Protein AF-0000000079761377 (afdb_homodimer)

Secondary structure (DSSP, 8-state):
----PPPPPHHHHHHHHHTTTS-EEHHHHHHHHHHHTTTS----HHHHHHHHHHHHHHTSEEEE----SSS----EEEE-HHHHHHHHHHHHHHHHHHHHHHHHHH--/----PPPPPHHHHHHHHHTTTS-EEHHHHHHHHHHHTTTS----HHHHHHHHHHHHHHTSEEEE----SSS----EEEE-HHHHHHHHHHHHHHHHHHHHHHHHHH--

InterPro domains:
  IPR005149 Transcription regulator PadR, N-terminal [PF03551] (15-87)
  IPR036388 Winged helix-like DNA-binding domain superfamily [G3DSA:1.10.10.10] (9-107)
  IPR036390 Winged helix DNA-binding domain superfamily [SSF46785] (8-104)
  IPR052509 Metal-responsive DNA-binding regulator [PTHR33169] (13-105)

Sequence (216 aa):
MGKKVEPLTESYFYILLCLANGPNHGYGIMQRTKELSAGEVKIGSGTMYGATGNMTKKGWIVESKGSTEDSDRRRMYELTEEGREILDTEIRRLRRLLAGAEEVLEGKMGKKVEPLTESYFYILLCLANGPNHGYGIMQRTKELSAGEVKIGSGTMYGATGNMTKKGWIVESKGSTEDSDRRRMYELTEEGREILDTEIRRLRRLLAGAEEVLEGK

Organism: Clostridium scindens (strain ATCC 35704 / DSM 5676 / VPI 13733 / 19) (NCBI:txid411468)

Structure (mmCIF, N/CA/C/O backbone):
data_AF-0000000079761377-model_v1
#
loop_
_entity.id
_entity.type
_entity.pdbx_description
1 polymer 'Uncharacterized protein'
#
loop_
_atom_site.group_PDB
_atom_site.id
_atom_site.type_symbol
_atom_site.label_atom_id
_atom_site.label_alt_id
_atom_site.label_comp_id
_atom_site.label_asym_id
_atom_site.label_entity_id
_atom_site.label_seq_id
_atom_site.pdbx_PDB_ins_code
_atom_site.Cartn_x
_atom_site.Cartn_y
_atom_site.Cartn_z
_atom_site.occupancy
_atom_site.B_iso_or_equiv
_atom_site.auth_seq_id
_atom_site.auth_comp_id
_atom_site.auth_asym_id
_atom_site.auth_atom_id
_atom_site.pdbx_PDB_model_num
ATOM 1 N N . MET A 1 1 ? -21.516 3.533 -7.965 1 33.31 1 MET A N 1
ATOM 2 C CA . MET A 1 1 ? -20.281 2.744 -8.023 1 33.31 1 MET A CA 1
ATOM 3 C C . MET A 1 1 ? -19.141 3.48 -7.34 1 33.31 1 MET A C 1
ATOM 5 O O . MET A 1 1 ? -18.688 4.52 -7.824 1 33.31 1 MET A O 1
ATOM 9 N N . GLY A 1 2 ? -19.031 3.619 -6.059 1 44.41 2 GLY A N 1
ATOM 10 C CA . GLY A 1 2 ? -18.203 4.621 -5.395 1 44.41 2 GLY A CA 1
ATOM 11 C C . GLY A 1 2 ? -16.797 4.703 -5.945 1 44.41 2 GLY A C 1
ATOM 12 O O . GLY A 1 2 ? -16.266 3.715 -6.457 1 44.41 2 GLY A O 1
ATOM 13 N N . LYS A 1 3 ? -16.453 5.738 -6.465 1 51.94 3 LYS A N 1
ATOM 14 C CA . LYS A 1 3 ? -15.203 5.961 -7.188 1 51.94 3 LYS A CA 1
ATOM 15 C C . LYS A 1 3 ? -14.031 5.277 -6.488 1 51.94 3 LYS A C 1
ATOM 17 O O . LYS A 1 3 ? -13.844 5.445 -5.281 1 51.94 3 LYS A O 1
ATOM 22 N N . LYS A 1 4 ? -13.555 4.137 -7.121 1 65 4 LYS A N 1
ATOM 23 C CA . LYS A 1 4 ? -12.391 3.439 -6.574 1 65 4 LYS A CA 1
ATOM 24 C C . LYS A 1 4 ? -11.242 4.406 -6.32 1 65 4 LYS A C 1
ATOM 26 O O . LYS A 1 4 ? -10.859 5.172 -7.207 1 65 4 LYS A O 1
ATOM 31 N N . VAL A 1 5 ? -11 4.836 -5.09 1 74.12 5 VAL A N 1
ATOM 32 C CA . VAL A 1 5 ? -9.891 5.688 -4.695 1 74.12 5 VAL A CA 1
ATOM 33 C C . VAL A 1 5 ? -8.57 4.938 -4.887 1 74.12 5 VAL A C 1
ATOM 35 O O . VAL A 1 5 ? -8.406 3.824 -4.387 1 74.12 5 VAL A O 1
ATOM 38 N N . GLU A 1 6 ? -7.797 5.547 -5.785 1 90.88 6 GLU A N 1
ATOM 39 C CA . GLU A 1 6 ? -6.484 4.965 -6.035 1 90.88 6 GLU A CA 1
ATOM 40 C C . GLU A 1 6 ? -5.641 4.934 -4.762 1 90.88 6 GLU A C 1
ATOM 42 O O . GLU A 1 6 ? -5.754 5.824 -3.916 1 90.88 6 GLU A O 1
ATOM 47 N N . PRO A 1 7 ? -4.805 3.92 -4.668 1 96.5 7 PRO A N 1
ATOM 48 C CA . PRO A 1 7 ? -3.938 3.861 -3.486 1 96.5 7 PRO A CA 1
ATOM 49 C C . PRO A 1 7 ? -3.08 5.113 -3.32 1 96.5 7 PRO A C 1
ATOM 51 O O . PRO A 1 7 ? -2.605 5.68 -4.312 1 96.5 7 PRO A O 1
ATOM 54 N N . LEU A 1 8 ? -2.812 5.539 -2.135 1 98.12 8 LEU A N 1
ATOM 55 C CA . LEU A 1 8 ? -2 6.715 -1.845 1 98.12 8 LEU A CA 1
ATOM 56 C C . LEU A 1 8 ? -0.514 6.383 -1.929 1 98.12 8 LEU A C 1
ATOM 58 O O . LEU A 1 8 ? -0.093 5.293 -1.537 1 98.12 8 LEU A O 1
ATOM 62 N N . THR A 1 9 ? 0.261 7.414 -2.434 1 97.19 9 THR A N 1
ATOM 63 C CA . THR A 1 9 ? 1.688 7.309 -2.152 1 97.19 9 THR A CA 1
ATOM 64 C C . THR A 1 9 ? 1.948 7.348 -0.648 1 97.19 9 THR A C 1
ATOM 66 O O . THR A 1 9 ? 1.094 7.785 0.123 1 97.19 9 THR A O 1
ATOM 69 N N . GLU A 1 10 ? 3.141 6.926 -0.289 1 97.88 10 GLU A N 1
ATOM 70 C CA . GLU A 1 10 ? 3.465 6.961 1.135 1 97.88 10 GLU A CA 1
ATOM 71 C C . GLU A 1 10 ? 3.49 8.391 1.659 1 97.88 10 GLU A C 1
ATOM 73 O O . GLU A 1 10 ? 3.045 8.656 2.777 1 97.88 10 GLU A O 1
ATOM 78 N N . SER A 1 11 ? 3.959 9.328 0.873 1 97.88 11 SER A N 1
ATOM 79 C CA . SER A 1 11 ? 4 10.727 1.295 1 97.88 11 SER A CA 1
ATOM 80 C C . SER A 1 11 ? 2.602 11.266 1.57 1 97.88 11 SER A C 1
ATOM 82 O O . SER A 1 11 ? 2.363 11.891 2.604 1 97.88 11 SER A O 1
ATOM 84 N N . TYR A 1 12 ? 1.703 10.992 0.667 1 98.38 12 TYR A N 1
ATOM 85 C CA . TYR A 1 12 ? 0.33 11.453 0.84 1 98.38 12 TYR A CA 1
ATOM 86 C C . TYR A 1 12 ? -0.303 10.828 2.078 1 98.38 12 TYR A C 1
ATOM 88 O O . TYR A 1 12 ? -0.982 11.508 2.848 1 98.38 12 TYR A O 1
ATOM 96 N N . PHE A 1 13 ? -0.07 9.57 2.236 1 98.88 13 PHE A N 1
ATOM 97 C CA . PHE A 1 13 ? -0.612 8.844 3.377 1 98.88 13 PHE A CA 1
ATOM 98 C C . PHE A 1 13 ? -0.164 9.477 4.688 1 98.88 13 PHE A C 1
ATOM 100 O O . PHE A 1 13 ? -0.991 9.797 5.543 1 98.88 13 PHE A O 1
ATOM 107 N N . TYR A 1 14 ? 1.118 9.75 4.785 1 98.75 14 TYR A N 1
ATOM 108 C CA . TYR A 1 14 ? 1.646 10.25 6.051 1 98.75 14 TYR A CA 1
ATOM 109 C C . TYR A 1 14 ? 1.229 11.703 6.273 1 98.75 14 TYR A C 1
ATOM 111 O O . TYR A 1 14 ? 1.009 12.117 7.414 1 98.75 14 TYR A O 1
ATOM 119 N N . ILE A 1 15 ? 1.157 12.477 5.211 1 98.69 15 ILE A N 1
ATOM 120 C CA . ILE A 1 15 ? 0.705 13.852 5.363 1 98.69 15 ILE A CA 1
ATOM 121 C C . ILE A 1 15 ? -0.711 13.875 5.934 1 98.69 15 ILE A C 1
ATOM 123 O O . ILE A 1 15 ? -0.983 14.57 6.91 1 98.69 15 ILE A O 1
ATOM 127 N N . LEU A 1 16 ? -1.578 13.078 5.355 1 98.81 16 LEU A N 1
ATOM 128 C CA . LEU A 1 16 ? -2.943 13.016 5.863 1 98.81 16 LEU A CA 1
ATOM 129 C C . LEU A 1 16 ? -2.969 12.484 7.293 1 98.81 16 LEU A C 1
ATOM 131 O O . LEU A 1 16 ? -3.723 12.984 8.133 1 98.81 16 LEU A O 1
ATOM 135 N N . LEU A 1 17 ? -2.186 11.492 7.504 1 98.81 17 LEU A N 1
ATOM 136 C CA . LEU A 1 17 ? -2.135 10.883 8.828 1 98.81 17 LEU A CA 1
ATOM 137 C C . LEU A 1 17 ? -1.695 11.898 9.875 1 98.81 17 LEU A C 1
ATOM 139 O O . LEU A 1 17 ? -2.256 11.945 10.977 1 98.81 17 LEU A O 1
ATOM 143 N N . CYS A 1 18 ? -0.733 12.75 9.555 1 98.5 18 CYS A N 1
ATOM 144 C CA . CYS A 1 18 ? -0.196 13.75 10.469 1 98.5 18 CYS A CA 1
ATOM 145 C C . CYS A 1 18 ? -1.247 14.805 10.805 1 98.5 18 CYS A C 1
ATOM 147 O O . CYS A 1 18 ? -1.116 15.523 11.797 1 98.5 18 CYS A O 1
ATOM 149 N N . LEU A 1 19 ? -2.273 14.852 10 1 98.19 19 LEU A N 1
ATOM 150 C CA . LEU A 1 19 ? -3.305 15.867 10.195 1 98.19 19 LEU A CA 1
ATOM 151 C C . LEU A 1 19 ? -4.551 15.258 10.836 1 98.19 19 LEU A C 1
ATOM 153 O O . LEU A 1 19 ? -5.523 15.969 11.102 1 98.19 19 LEU A O 1
ATOM 157 N N . ALA A 1 20 ? -4.562 13.977 11.109 1 98.25 20 ALA A N 1
ATOM 158 C CA . ALA A 1 20 ? -5.746 13.234 11.539 1 98.25 20 ALA A CA 1
ATOM 159 C C . ALA A 1 20 ? -6.215 13.695 12.914 1 98.25 20 ALA A C 1
ATOM 161 O O . ALA A 1 20 ? -7.406 13.633 13.219 1 98.25 20 ALA A O 1
ATOM 162 N N . ASN A 1 21 ? -5.273 14.156 13.727 1 96.88 21 ASN A N 1
ATOM 163 C CA . ASN A 1 21 ? -5.648 14.531 15.086 1 96.88 21 ASN A CA 1
ATOM 164 C C . ASN A 1 21 ? -5.656 16.047 15.266 1 96.88 21 ASN A C 1
ATOM 166 O O . ASN A 1 21 ? -5.695 16.547 16.391 1 96.88 21 ASN A O 1
ATOM 170 N N . GLY A 1 22 ? -5.484 16.797 14.172 1 95.94 22 GLY A N 1
ATOM 171 C CA . GLY A 1 22 ? -5.555 18.234 14.234 1 95.94 22 GLY A CA 1
ATOM 172 C C . GLY A 1 22 ? -4.605 18.922 13.273 1 95.94 22 GLY A C 1
ATOM 173 O O . GLY A 1 22 ? -3.836 18.266 12.57 1 95.94 22 GLY A O 1
ATOM 174 N N . PRO A 1 23 ? -4.656 20.25 13.242 1 96.88 23 PRO A N 1
ATOM 175 C CA . PRO A 1 23 ? -3.844 21.016 12.305 1 96.88 23 PRO A CA 1
ATOM 176 C C . PRO A 1 23 ? -2.346 20.906 12.578 1 96.88 23 PRO A C 1
ATOM 178 O O . PRO A 1 23 ? -1.942 20.672 13.719 1 96.88 23 PRO A O 1
ATOM 181 N N . ASN A 1 24 ? -1.574 20.984 11.602 1 96.56 24 ASN A N 1
ATOM 182 C CA . ASN A 1 24 ? -0.117 20.984 11.672 1 96.56 24 ASN A CA 1
ATOM 183 C C . ASN A 1 24 ? 0.496 21.828 10.555 1 96.56 24 ASN A C 1
ATOM 185 O O . ASN A 1 24 ? -0.18 22.172 9.578 1 96.56 24 ASN A O 1
ATOM 189 N N . HIS A 1 25 ? 1.765 22.25 10.711 1 96 25 HIS A N 1
ATOM 190 C CA . HIS A 1 25 ? 2.473 23 9.672 1 96 25 HIS A CA 1
ATOM 191 C C . HIS A 1 25 ? 3.463 22.094 8.93 1 96 25 HIS A C 1
ATOM 193 O O . HIS A 1 25 ? 3.723 20.969 9.359 1 96 25 HIS A O 1
ATOM 199 N N . GLY A 1 26 ? 3.947 22.625 7.801 1 95.06 26 GLY A N 1
ATOM 200 C CA . GLY A 1 26 ? 4.77 21.828 6.906 1 95.06 26 GL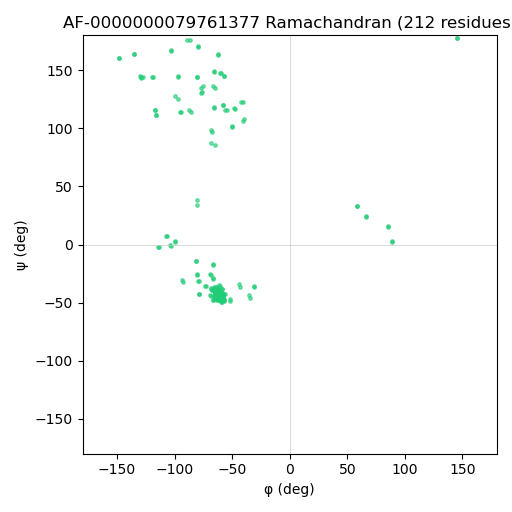Y A CA 1
ATOM 201 C C . GLY A 1 26 ? 5.934 21.156 7.609 1 95.06 26 GLY A C 1
ATOM 202 O O . GLY A 1 26 ? 6.152 19.953 7.445 1 95.06 26 GLY A O 1
ATOM 203 N N . TYR A 1 27 ? 6.633 21.906 8.375 1 96.12 27 TYR A N 1
ATOM 204 C CA . TYR A 1 27 ? 7.797 21.359 9.07 1 96.12 27 TYR A CA 1
ATOM 205 C C . TYR A 1 27 ? 7.387 20.266 10.055 1 96.12 27 TYR A C 1
ATOM 207 O O . TYR A 1 27 ? 8.047 19.234 10.156 1 96.12 27 TYR A O 1
ATOM 215 N N . GLY A 1 28 ? 6.355 20.438 10.781 1 96.88 28 GLY A N 1
ATOM 216 C CA . GLY A 1 28 ? 5.828 19.438 11.695 1 96.88 28 GLY A CA 1
ATOM 217 C C . GLY A 1 28 ? 5.43 18.141 11.008 1 96.88 28 GLY A C 1
ATOM 218 O O . GLY A 1 28 ? 5.715 17.062 11.508 1 96.88 28 GLY A O 1
ATOM 219 N N . ILE A 1 29 ? 4.824 18.297 9.883 1 97.81 29 ILE A N 1
ATOM 220 C CA . ILE A 1 29 ? 4.402 17.141 9.102 1 97.81 29 ILE A CA 1
ATOM 221 C C . ILE A 1 29 ? 5.629 16.359 8.633 1 97.81 29 ILE A C 1
ATOM 223 O O . ILE A 1 29 ? 5.672 15.125 8.734 1 97.81 29 ILE A O 1
ATOM 227 N N . MET A 1 30 ? 6.609 17.109 8.172 1 98.06 30 MET A N 1
ATOM 228 C CA . MET A 1 30 ? 7.832 16.469 7.688 1 98.06 30 MET A CA 1
ATOM 229 C C . MET A 1 30 ? 8.523 15.711 8.812 1 98.06 30 MET A C 1
ATOM 231 O O . MET A 1 30 ? 8.922 14.555 8.625 1 98.06 30 MET A O 1
ATOM 235 N N . GLN A 1 31 ? 8.602 16.281 10.016 1 98 31 GLN A N 1
ATOM 236 C CA . GLN A 1 31 ? 9.258 15.656 11.156 1 98 31 GLN A CA 1
ATOM 237 C C . GLN A 1 31 ? 8.461 14.453 11.648 1 98 31 GLN A C 1
ATOM 239 O O . GLN A 1 31 ? 9.039 13.391 11.914 1 98 31 GLN A O 1
ATOM 244 N N . ARG A 1 32 ? 7.195 14.617 11.727 1 97.88 32 ARG A N 1
ATOM 245 C CA . ARG A 1 32 ? 6.34 13.531 12.211 1 97.88 32 ARG A CA 1
ATOM 246 C C . ARG A 1 32 ? 6.352 12.352 11.242 1 97.88 32 ARG A C 1
ATOM 248 O O . ARG A 1 32 ? 6.332 11.195 11.672 1 97.88 32 ARG A O 1
ATOM 255 N N . THR A 1 33 ? 6.344 12.609 9.953 1 98.31 33 THR A N 1
ATOM 256 C CA . THR A 1 33 ? 6.438 11.562 8.945 1 98.31 33 THR A CA 1
ATOM 257 C C . THR A 1 33 ? 7.711 10.742 9.133 1 98.31 33 THR A C 1
ATOM 259 O O . THR A 1 33 ? 7.676 9.516 9.109 1 98.31 33 THR A O 1
ATOM 262 N N . LYS A 1 34 ? 8.789 11.469 9.328 1 98.19 34 LYS A N 1
ATOM 263 C CA . LYS A 1 34 ? 10.062 10.789 9.539 1 98.19 34 LYS A CA 1
ATOM 264 C C . LYS A 1 34 ? 10.008 9.883 10.766 1 98.19 34 LYS A C 1
ATOM 266 O O . LYS A 1 34 ? 10.484 8.75 10.727 1 98.19 34 LYS A O 1
ATOM 271 N N . GLU A 1 35 ? 9.383 10.367 11.828 1 97.62 35 GLU A N 1
ATOM 272 C CA . GLU A 1 35 ? 9.25 9.617 13.07 1 97.62 35 GLU A CA 1
ATOM 273 C C . GLU A 1 35 ? 8.359 8.391 12.875 1 97.62 35 GLU A C 1
ATOM 275 O O . GLU A 1 35 ? 8.75 7.27 13.219 1 97.62 35 GLU A O 1
ATOM 280 N N . LEU A 1 36 ? 7.188 8.578 12.227 1 97.31 36 LEU A N 1
ATOM 281 C CA . LEU A 1 36 ? 6.199 7.52 12.07 1 97.31 36 LEU A CA 1
ATOM 282 C C . LEU A 1 36 ? 6.711 6.438 11.125 1 97.31 36 LEU A C 1
ATOM 284 O O . LEU A 1 36 ? 6.312 5.273 11.234 1 97.31 36 LEU A O 1
ATOM 288 N N . SER A 1 37 ? 7.645 6.75 10.195 1 97.38 37 SER A N 1
ATOM 289 C CA . SER A 1 37 ? 8.133 5.812 9.188 1 97.38 37 SER A CA 1
ATOM 290 C C . SER A 1 37 ? 9.477 5.215 9.586 1 97.38 37 SER A C 1
ATOM 292 O O . SER A 1 37 ? 10.117 4.531 8.789 1 97.38 37 SER A O 1
ATOM 294 N N . ALA A 1 38 ? 9.961 5.621 10.828 1 95.31 38 ALA A N 1
ATOM 295 C CA . ALA A 1 38 ? 11.273 5.195 11.312 1 95.31 38 ALA A CA 1
ATOM 296 C C . ALA A 1 38 ? 12.383 5.621 10.352 1 95.31 38 ALA A C 1
ATOM 298 O O . ALA A 1 38 ? 13.312 4.859 10.094 1 95.31 38 ALA A O 1
ATOM 299 N N . GLY A 1 39 ? 12.141 6.754 9.75 1 96.5 39 GLY A N 1
ATOM 300 C CA . GLY A 1 39 ? 13.156 7.359 8.906 1 96.5 39 GLY A CA 1
ATOM 301 C C . GLY A 1 39 ? 13.094 6.887 7.465 1 96.5 39 GLY A C 1
ATOM 302 O O . GLY A 1 39 ? 13.875 7.336 6.625 1 96.5 39 GLY A O 1
ATOM 303 N N . GLU A 1 40 ? 12.141 6.039 7.051 1 95.62 40 GLU A N 1
ATOM 304 C CA . GLU A 1 40 ? 12.07 5.453 5.715 1 95.62 40 GLU A CA 1
ATOM 305 C C . GLU A 1 40 ? 11.469 6.434 4.715 1 95.62 40 GLU A C 1
ATOM 307 O O . GLU A 1 40 ? 11.695 6.316 3.508 1 95.62 40 GLU A O 1
ATOM 312 N N . VAL A 1 41 ? 10.641 7.367 5.215 1 97.12 41 VAL A N 1
ATOM 313 C CA . VAL A 1 41 ? 10 8.352 4.355 1 97.12 41 VAL A CA 1
ATOM 314 C C . VAL A 1 41 ? 10.469 9.758 4.73 1 97.12 41 VAL A C 1
ATOM 316 O O . VAL A 1 41 ? 10.234 10.219 5.848 1 97.12 41 VAL A O 1
ATOM 319 N N . LYS A 1 42 ? 11.141 10.383 3.797 1 97.12 42 LYS A N 1
ATOM 320 C CA . LYS A 1 42 ? 11.609 11.75 3.961 1 97.12 42 LYS A CA 1
ATOM 321 C C . LYS A 1 42 ? 10.945 12.68 2.951 1 97.12 42 LYS A C 1
ATOM 323 O O . LYS A 1 42 ? 11.188 12.578 1.747 1 97.12 42 LYS A O 1
ATOM 328 N N . ILE A 1 43 ? 10.164 13.492 3.434 1 97.38 43 ILE A N 1
ATOM 329 C CA . ILE A 1 43 ? 9.492 14.469 2.59 1 97.38 43 ILE A CA 1
ATOM 330 C C . ILE A 1 43 ? 10.273 15.781 2.59 1 97.38 43 ILE A C 1
ATOM 332 O O . ILE A 1 43 ? 10.438 16.422 3.635 1 97.38 43 ILE A O 1
ATOM 336 N N . GLY A 1 44 ? 10.797 16.125 1.519 1 96.12 44 GLY A N 1
ATOM 337 C CA . GLY A 1 44 ? 11.477 17.406 1.388 1 96.12 44 GLY A CA 1
ATOM 338 C C . GLY A 1 44 ? 10.523 18.562 1.181 1 96.12 44 GLY A C 1
ATOM 339 O O . GLY A 1 44 ? 9.336 18.359 0.922 1 96.12 44 GLY A O 1
ATOM 340 N N . SER A 1 45 ? 11.133 19.781 1.265 1 94.25 45 SER A N 1
ATOM 341 C CA . SER A 1 45 ? 10.336 21 1.161 1 94.25 45 SER A CA 1
ATOM 342 C C . SER A 1 45 ? 9.586 21.062 -0.169 1 94.25 45 SER A C 1
ATOM 344 O O . SER A 1 45 ? 8.406 21.391 -0.208 1 94.25 45 SER A O 1
ATOM 346 N N . GLY A 1 46 ? 10.258 20.719 -1.212 1 95 46 GLY A N 1
ATOM 347 C CA . GLY A 1 46 ? 9.609 20.719 -2.516 1 95 46 GLY A CA 1
ATOM 348 C C . GLY A 1 46 ? 8.453 19.75 -2.613 1 95 46 GLY A C 1
ATOM 349 O O . GLY A 1 46 ? 7.371 20.109 -3.086 1 95 46 GLY A O 1
ATOM 350 N N . THR A 1 47 ? 8.625 18.547 -2.146 1 96.31 47 THR A N 1
ATOM 351 C CA . THR A 1 47 ? 7.586 17.516 -2.148 1 96.31 47 THR A CA 1
ATOM 352 C C . THR A 1 47 ? 6.418 17.922 -1.251 1 96.31 47 THR A C 1
ATOM 354 O O . THR A 1 47 ? 5.254 17.734 -1.614 1 96.31 47 THR A O 1
ATOM 357 N N . MET A 1 48 ? 6.75 18.516 -0.139 1 96.44 48 MET A N 1
ATOM 358 C CA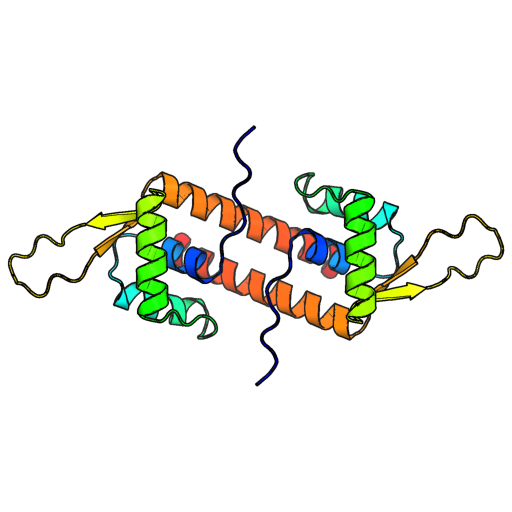 . MET A 1 48 ? 5.727 18.953 0.809 1 96.44 48 MET A CA 1
ATOM 359 C C . MET A 1 48 ? 4.82 20 0.184 1 96.44 48 MET A C 1
ATOM 361 O O . MET A 1 48 ? 3.594 19.891 0.246 1 96.44 48 MET A O 1
ATOM 365 N N . TYR A 1 49 ? 5.465 20.906 -0.402 1 94.62 49 TYR A N 1
ATOM 366 C CA . TYR A 1 49 ? 4.711 22 -1.012 1 94.62 49 TYR A CA 1
ATOM 367 C C . TYR A 1 49 ? 3.85 21.484 -2.16 1 94.62 49 TYR A C 1
ATOM 369 O O . TYR A 1 49 ? 2.674 21.844 -2.268 1 94.62 49 TYR A O 1
ATOM 377 N N . GLY A 1 50 ? 4.418 20.734 -2.965 1 97.25 50 GLY A N 1
ATOM 378 C CA . GLY A 1 50 ? 3.66 20.156 -4.062 1 97.25 50 GLY A CA 1
ATOM 379 C C . GLY A 1 50 ? 2.496 19.297 -3.596 1 97.25 50 GLY A C 1
ATOM 380 O O . GLY A 1 50 ? 1.385 19.422 -4.117 1 97.25 50 GLY A O 1
ATOM 381 N N . ALA A 1 51 ? 2.754 18.484 -2.678 1 98.06 51 ALA A N 1
ATOM 382 C CA . ALA A 1 51 ? 1.736 17.562 -2.17 1 98.06 51 ALA A CA 1
ATOM 383 C C . ALA A 1 51 ? 0.594 18.328 -1.506 1 98.06 51 ALA A C 1
ATOM 385 O O . ALA A 1 51 ? -0.58 18.047 -1.762 1 98.06 51 ALA A O 1
ATOM 386 N N . THR A 1 52 ? 0.932 19.312 -0.655 1 97.25 52 THR A N 1
ATOM 387 C CA . THR A 1 52 ? -0.117 20.047 0.037 1 97.25 52 THR A CA 1
ATOM 388 C C . THR A 1 52 ? -0.903 20.906 -0.942 1 97.25 52 THR A C 1
ATOM 390 O O . THR A 1 52 ? -2.115 21.078 -0.794 1 97.25 52 THR A O 1
ATOM 393 N N . GLY A 1 53 ? -0.2 21.469 -1.902 1 97 53 GLY A N 1
ATOM 394 C CA . GLY A 1 53 ? -0.905 22.188 -2.953 1 97 53 GLY A CA 1
ATOM 395 C C . GLY A 1 53 ? -1.91 21.328 -3.693 1 97 53 GLY A C 1
ATOM 396 O O . GLY A 1 53 ? -3.059 21.734 -3.887 1 97 53 GLY A O 1
ATOM 397 N N . ASN A 1 54 ? -1.518 20.156 -4.09 1 98.25 54 ASN A N 1
ATOM 398 C CA . ASN A 1 54 ? -2.385 19.219 -4.801 1 98.25 54 ASN A CA 1
ATOM 399 C C . ASN A 1 54 ? -3.551 18.766 -3.926 1 98.25 54 ASN A C 1
ATOM 401 O O . ASN A 1 54 ? -4.691 18.719 -4.383 1 98.25 54 ASN A O 1
ATOM 405 N N . MET A 1 55 ? -3.279 18.469 -2.707 1 98.44 55 MET A N 1
ATOM 406 C CA . MET A 1 55 ? -4.305 18 -1.782 1 98.44 55 MET A CA 1
ATOM 407 C C . MET A 1 55 ? -5.332 19.094 -1.507 1 98.44 55 MET A C 1
ATOM 409 O O . MET A 1 55 ? -6.516 18.812 -1.315 1 98.44 55 MET A O 1
ATOM 413 N N . THR A 1 56 ? -4.832 20.312 -1.437 1 98 56 THR A N 1
ATOM 414 C CA . THR A 1 56 ? -5.742 21.438 -1.268 1 98 56 THR A CA 1
ATOM 415 C C . THR A 1 56 ? -6.66 21.578 -2.479 1 98 56 THR A C 1
ATOM 417 O O . THR A 1 56 ? -7.871 21.75 -2.33 1 98 56 THR A O 1
ATOM 420 N N . LYS A 1 57 ? -6.078 21.438 -3.641 1 98.12 57 LYS A N 1
ATOM 421 C CA . LYS A 1 57 ? -6.859 21.516 -4.875 1 98.12 57 LYS A CA 1
ATOM 422 C C . LYS A 1 57 ? -7.914 20.406 -4.922 1 98.12 57 LYS A C 1
ATOM 424 O O . LYS A 1 57 ? -9.023 20.625 -5.41 1 98.12 57 LYS A O 1
ATOM 429 N N . LYS A 1 58 ? -7.586 19.25 -4.379 1 98.06 58 LYS A N 1
ATOM 430 C CA . LYS A 1 58 ? -8.484 18.109 -4.371 1 98.06 58 LYS A CA 1
ATOM 431 C C . LYS A 1 58 ? -9.508 18.219 -3.246 1 98.06 58 LYS A C 1
ATOM 433 O O . LYS A 1 58 ? -10.453 17.422 -3.174 1 98.06 58 LYS A O 1
ATOM 438 N N . GLY A 1 59 ? -9.273 19.109 -2.324 1 98.31 59 GLY A N 1
ATOM 439 C CA . GLY A 1 59 ? -10.188 19.328 -1.218 1 98.31 59 GLY A CA 1
ATOM 440 C C . GLY A 1 59 ? -9.953 18.375 -0.055 1 98.31 59 GLY A C 1
ATOM 441 O O . GLY A 1 59 ? -10.844 18.172 0.777 1 98.31 59 GLY A O 1
ATOM 442 N N . TRP A 1 60 ? -8.797 17.719 -0.042 1 98.69 60 TRP A N 1
ATOM 443 C CA . TRP A 1 60 ? -8.5 16.766 1.019 1 98.69 60 TRP A CA 1
ATOM 444 C C . TRP A 1 60 ? -8.047 17.484 2.289 1 98.69 60 TRP A C 1
ATOM 446 O O . TRP A 1 60 ? -8.266 16.984 3.396 1 98.69 60 TRP A O 1
ATOM 456 N N . ILE A 1 61 ? -7.363 18.688 2.135 1 98.69 61 ILE A N 1
ATOM 457 C CA . ILE A 1 61 ? -6.922 19.531 3.242 1 98.69 61 ILE A CA 1
ATOM 458 C C . ILE A 1 61 ? -7.242 20.984 2.938 1 98.69 61 ILE A C 1
ATOM 460 O O . ILE A 1 61 ? -7.539 21.344 1.793 1 98.69 61 ILE A O 1
ATOM 464 N N . VAL A 1 62 ? -7.219 21.812 3.932 1 98.12 62 VAL A N 1
ATOM 465 C CA . VAL A 1 62 ? -7.348 23.25 3.77 1 98.12 62 VAL A CA 1
ATOM 466 C C . VAL A 1 62 ? -6.219 23.969 4.52 1 98.12 62 VAL A C 1
ATOM 468 O O . VAL A 1 62 ? -5.703 23.438 5.508 1 98.12 62 VAL A O 1
ATOM 471 N N . GLU A 1 63 ? -5.816 25.016 3.891 1 93.75 63 GLU A N 1
ATOM 472 C CA . GLU A 1 63 ? -4.828 25.875 4.551 1 93.75 63 GLU A CA 1
ATOM 473 C C . GLU A 1 63 ? -5.496 26.891 5.473 1 93.75 63 GLU A C 1
ATOM 475 O O . GLU A 1 63 ? -6.469 27.531 5.086 1 93.75 63 GLU A O 1
ATOM 480 N N . SER A 1 64 ? -5.273 26.766 6.742 1 78.88 64 SER A N 1
ATOM 481 C CA . SER A 1 64 ? -5.781 27.812 7.633 1 78.88 64 SER A CA 1
ATOM 482 C C . SER A 1 64 ? -4.699 28.828 7.957 1 78.88 64 SER A C 1
ATOM 484 O O . SER A 1 64 ? -3.512 28.5 7.977 1 78.88 64 SER A O 1
ATOM 486 N N . LYS A 1 65 ? -5.055 30.156 7.668 1 66.38 65 LYS A N 1
ATOM 487 C CA . LYS A 1 65 ? -4.125 31.219 8.055 1 66.38 65 LYS A CA 1
ATOM 488 C C . LYS A 1 65 ? -4.031 31.344 9.57 1 66.38 65 LYS A C 1
ATOM 490 O O . LYS A 1 65 ? -5.039 31.219 10.273 1 66.38 65 LYS A O 1
ATOM 495 N N . GLY A 1 66 ? -3.041 30.734 10.148 1 56.78 66 GLY A N 1
ATOM 496 C CA . GLY A 1 66 ? -2.947 31.062 11.562 1 56.78 66 GLY A CA 1
ATOM 497 C C . GLY A 1 66 ? -3.211 32.531 11.852 1 56.78 66 GLY A C 1
ATOM 498 O O . GLY A 1 66 ? -3.051 33.375 10.969 1 56.78 66 GLY A O 1
ATOM 499 N N . SER A 1 67 ? -4.25 32.75 12.734 1 49.28 67 SER A N 1
ATOM 500 C CA . SER A 1 67 ? -4.723 34.062 13.109 1 49.28 67 SER A CA 1
ATOM 501 C C . SER A 1 67 ? -3.557 35 13.367 1 49.28 67 SER A C 1
ATOM 503 O O . SER A 1 67 ? -3.764 36.219 13.617 1 49.28 67 SER A O 1
ATOM 505 N N . THR A 1 68 ? -2.393 34.469 13.977 1 50.69 68 THR A N 1
ATOM 506 C CA . THR A 1 68 ? -1.718 35.562 14.695 1 50.69 68 THR A CA 1
ATOM 507 C C . THR A 1 68 ? -1.187 36.594 13.719 1 50.69 68 THR A C 1
ATOM 509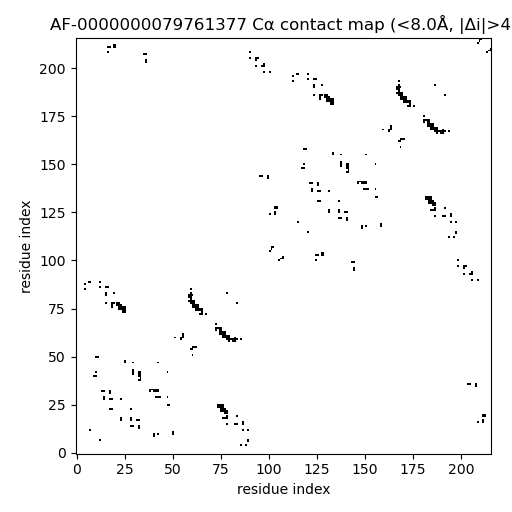 O O . THR A 1 68 ? -0.847 36.281 12.578 1 50.69 68 THR A O 1
ATOM 512 N N . GLU A 1 69 ? -1.367 37.812 14.016 1 47.25 69 GLU A N 1
ATOM 513 C CA . GLU A 1 69 ? -0.937 39.062 13.445 1 47.25 69 GLU A CA 1
ATOM 514 C C . GLU A 1 69 ? 0.469 38.969 12.859 1 47.25 69 GLU A C 1
ATOM 516 O O . GLU A 1 69 ? 0.94 39.875 12.188 1 47.25 69 GLU A O 1
ATOM 521 N N . ASP A 1 70 ? 1.48 38.281 13.625 1 48.97 70 ASP A N 1
ATOM 522 C CA . ASP A 1 70 ? 2.877 38.469 13.234 1 48.97 70 ASP A CA 1
ATOM 523 C C . ASP A 1 70 ? 3.197 37.625 11.984 1 48.97 70 ASP A C 1
ATOM 525 O O . ASP A 1 70 ? 2.627 36.562 11.773 1 48.97 70 ASP A O 1
ATOM 529 N N . SER A 1 71 ? 3.902 38.219 10.977 1 50.62 71 SER A N 1
ATOM 530 C CA . SER A 1 71 ? 4.48 37.906 9.664 1 50.62 71 SER A CA 1
ATOM 531 C C . SER A 1 71 ? 4.914 36.469 9.555 1 50.62 71 SER A C 1
ATOM 533 O O . SER A 1 71 ? 5.164 35.969 8.453 1 50.62 71 SER A O 1
ATOM 535 N N . ASP A 1 72 ? 5.426 35.875 10.617 1 52.22 72 ASP A N 1
ATOM 536 C CA . ASP A 1 72 ? 6.156 34.625 10.562 1 52.22 72 ASP A CA 1
ATOM 537 C C . ASP A 1 72 ? 5.195 33.438 10.492 1 52.22 72 ASP A C 1
ATOM 539 O O . ASP A 1 72 ? 5.266 32.5 11.32 1 52.22 72 ASP A O 1
ATOM 543 N N . ARG A 1 73 ? 4.027 33.594 9.82 1 58.38 73 ARG A N 1
ATOM 544 C CA . ARG A 1 73 ? 2.828 32.781 9.859 1 58.38 73 ARG A CA 1
ATOM 545 C C . ARG A 1 73 ? 3.092 31.406 9.227 1 58.38 73 ARG A C 1
ATOM 547 O O . ARG A 1 73 ? 3.309 31.312 8.016 1 58.38 73 ARG A O 1
ATOM 554 N N . ARG A 1 74 ? 3.551 30.469 9.984 1 77.75 74 ARG A N 1
ATOM 555 C CA . ARG A 1 74 ? 3.707 29.125 9.445 1 77.75 74 ARG A CA 1
ATOM 556 C C . ARG A 1 74 ? 2.381 28.578 8.914 1 77.75 74 ARG A C 1
ATOM 558 O O . ARG A 1 74 ? 1.341 28.734 9.555 1 77.75 74 ARG A O 1
ATOM 565 N N . ARG A 1 75 ? 2.391 28.266 7.582 1 87.12 75 ARG A N 1
ATOM 566 C CA . ARG A 1 75 ? 1.22 27.703 6.914 1 87.12 75 ARG A CA 1
ATOM 567 C C . ARG A 1 75 ? 0.732 26.453 7.625 1 87.12 75 ARG A C 1
ATOM 569 O O . ARG A 1 75 ? 1.51 25.516 7.863 1 87.12 75 ARG A O 1
ATOM 576 N N . MET A 1 76 ? -0.552 26.609 8.18 1 95.38 76 MET A N 1
ATOM 577 C CA . MET A 1 76 ? -1.173 25.453 8.844 1 95.38 76 MET A CA 1
ATOM 578 C C . MET A 1 76 ? -2.115 24.734 7.895 1 95.38 76 MET A C 1
ATOM 580 O O . MET A 1 76 ? -2.801 25.359 7.086 1 95.38 76 MET A O 1
ATOM 584 N N . TYR A 1 77 ? -2.125 23.375 8.07 1 97.5 77 TYR A N 1
ATOM 585 C CA . TYR A 1 77 ? -3.031 22.547 7.293 1 97.5 77 TYR A CA 1
ATOM 586 C C . TYR A 1 77 ? -3.986 21.781 8.203 1 97.5 77 TYR A C 1
ATOM 588 O O . TYR A 1 77 ? -3.615 21.391 9.312 1 97.5 77 TYR A O 1
ATOM 596 N N . GLU A 1 78 ? -5.188 21.656 7.672 1 98.06 78 GLU A N 1
ATOM 597 C CA . GLU A 1 78 ? -6.211 20.891 8.375 1 98.06 78 GLU A CA 1
ATOM 598 C C . GLU A 1 78 ? -6.836 19.828 7.461 1 98.06 78 GLU A C 1
ATOM 600 O O . GLU A 1 78 ? -7.09 20.094 6.285 1 98.06 78 GLU A O 1
ATOM 605 N N . LEU A 1 79 ? -7.145 18.719 8.055 1 98.25 79 LEU A N 1
ATOM 606 C CA . LEU A 1 79 ? -7.82 17.641 7.34 1 98.25 79 LEU A CA 1
ATOM 607 C C . LEU A 1 79 ? -9.305 17.953 7.172 1 98.25 79 LEU A C 1
ATOM 609 O O . LEU A 1 79 ? -9.969 18.375 8.117 1 98.25 79 LEU A O 1
ATOM 613 N N . THR A 1 80 ? -9.797 17.828 5.965 1 98.56 80 THR A N 1
ATOM 614 C CA . THR A 1 80 ? -11.234 17.953 5.73 1 98.56 80 THR A CA 1
ATOM 615 C C . THR A 1 80 ? -11.945 16.625 5.922 1 98.56 80 THR A C 1
ATOM 617 O O . THR A 1 80 ? -11.297 15.602 6.16 1 98.56 80 THR A O 1
ATOM 620 N N . GLU A 1 81 ? -13.297 16.641 5.816 1 98.44 81 GLU A N 1
ATOM 621 C CA . GLU A 1 81 ? -14.055 15.391 5.859 1 98.44 81 GLU A CA 1
ATOM 622 C C . GLU A 1 81 ? -13.68 14.477 4.695 1 98.44 81 GLU A C 1
ATOM 624 O O . GLU A 1 81 ? -13.562 13.258 4.867 1 98.44 81 GLU A O 1
ATOM 629 N N . GLU A 1 82 ? -13.477 15.078 3.57 1 98.44 82 GLU A N 1
ATOM 630 C CA . GLU A 1 82 ? -13.055 14.297 2.408 1 98.44 82 GLU A CA 1
ATOM 631 C C . GLU A 1 82 ? -11.672 13.688 2.617 1 98.44 82 GLU A C 1
ATOM 633 O O . GLU A 1 82 ? -11.445 12.516 2.297 1 98.44 82 GLU A O 1
ATOM 638 N N . GLY A 1 83 ? -10.758 14.484 3.146 1 98.69 83 GLY A N 1
ATOM 639 C CA . GLY A 1 83 ? -9.438 13.969 3.471 1 98.69 83 GLY A CA 1
ATOM 640 C C . GLY A 1 83 ? -9.469 12.812 4.453 1 98.69 83 GLY A C 1
ATOM 641 O O . GLY A 1 83 ? -8.719 11.844 4.309 1 98.69 83 GLY A O 1
ATOM 642 N N . ARG A 1 84 ? -10.336 12.914 5.379 1 98.62 84 ARG A N 1
ATOM 643 C CA . ARG A 1 84 ? -10.5 11.852 6.363 1 98.62 84 ARG A CA 1
ATOM 644 C C . ARG A 1 84 ? -11.008 10.57 5.703 1 98.62 84 ARG A C 1
ATOM 646 O O . ARG A 1 84 ? -10.516 9.477 5.996 1 98.62 84 ARG A O 1
ATOM 653 N N . GLU A 1 85 ? -11.953 10.727 4.836 1 98.44 85 GLU A N 1
ATOM 654 C CA . GLU A 1 85 ? -12.492 9.562 4.129 1 98.44 85 GLU A CA 1
ATOM 655 C C . GLU A 1 85 ? -11.422 8.891 3.281 1 98.44 85 GLU A C 1
ATOM 657 O O . GLU A 1 85 ? -11.352 7.66 3.221 1 98.44 85 GLU A O 1
ATOM 662 N N . ILE A 1 86 ? -10.586 9.688 2.672 1 98.56 86 ILE A N 1
ATOM 663 C CA . ILE A 1 86 ? -9.508 9.164 1.848 1 98.56 86 ILE A CA 1
ATOM 664 C C . ILE A 1 86 ? -8.523 8.383 2.721 1 98.56 86 ILE A C 1
ATOM 666 O O . ILE A 1 86 ? -8.117 7.273 2.365 1 98.56 86 ILE A O 1
ATOM 670 N N . LEU A 1 87 ? -8.195 8.977 3.818 1 98.69 87 LEU A N 1
ATOM 671 C CA . LEU A 1 87 ? -7.277 8.32 4.746 1 98.69 87 LEU A CA 1
ATOM 672 C C . LEU A 1 87 ? -7.867 7.012 5.258 1 98.69 87 LEU A C 1
ATOM 674 O O . LEU A 1 87 ? -7.188 5.98 5.266 1 98.69 87 LEU A O 1
ATOM 678 N N . ASP A 1 88 ? -9.117 7.023 5.645 1 98.44 88 ASP A N 1
ATOM 679 C CA . ASP A 1 88 ? -9.781 5.836 6.172 1 98.44 88 ASP A CA 1
ATOM 680 C C . ASP A 1 88 ? -9.852 4.734 5.117 1 98.44 88 ASP A C 1
ATOM 682 O O . ASP A 1 88 ? -9.648 3.559 5.43 1 98.44 88 ASP A O 1
ATOM 686 N N . THR A 1 89 ? -10.18 5.086 3.92 1 98.25 89 THR A N 1
ATOM 687 C CA . THR A 1 89 ? -10.25 4.129 2.82 1 98.25 89 THR A CA 1
ATOM 688 C C . THR A 1 89 ? -8.891 3.471 2.596 1 98.25 89 THR A C 1
ATOM 690 O O . THR A 1 89 ? -8.805 2.258 2.395 1 98.25 89 THR A O 1
ATOM 693 N N . GLU A 1 90 ? -7.812 4.293 2.652 1 98.62 90 GLU A N 1
ATOM 694 C CA . GLU A 1 90 ? -6.469 3.75 2.484 1 98.62 90 GLU A CA 1
ATOM 695 C C . GLU A 1 90 ? -6.117 2.793 3.619 1 98.62 90 GLU A C 1
ATOM 697 O O . GLU A 1 90 ? -5.539 1.729 3.385 1 98.62 90 GLU A O 1
ATOM 702 N N . ILE A 1 91 ? -6.457 3.146 4.82 1 98.62 91 ILE A N 1
ATOM 703 C CA . ILE A 1 91 ? -6.156 2.297 5.969 1 98.62 91 ILE A CA 1
ATOM 704 C C . ILE A 1 91 ? -6.906 0.972 5.84 1 98.62 91 ILE A C 1
ATOM 706 O O . ILE A 1 91 ? -6.352 -0.093 6.117 1 98.62 91 ILE A O 1
ATOM 710 N N . ARG A 1 92 ? -8.156 0.951 5.398 1 97.88 92 ARG A N 1
ATOM 711 C CA . ARG A 1 92 ? -8.922 -0.272 5.16 1 97.88 92 ARG A CA 1
ATOM 712 C C . ARG A 1 92 ? -8.25 -1.135 4.098 1 97.88 92 ARG A C 1
ATOM 714 O O . ARG A 1 92 ? -8.188 -2.359 4.23 1 97.88 92 ARG A O 1
ATOM 721 N N . ARG A 1 93 ? -7.816 -0.477 3.074 1 97.69 93 ARG A N 1
ATOM 722 C CA . ARG A 1 93 ? -7.113 -1.19 2.012 1 97.69 93 ARG A CA 1
ATOM 723 C C . ARG A 1 93 ? -5.867 -1.885 2.551 1 97.69 93 ARG A C 1
ATOM 725 O O . ARG A 1 93 ? -5.641 -3.064 2.277 1 97.69 93 ARG A O 1
ATOM 732 N N . LEU A 1 94 ? -5.055 -1.135 3.295 1 98.44 94 LEU A N 1
ATOM 733 C CA . LEU A 1 94 ? -3.836 -1.686 3.875 1 98.44 94 LEU A CA 1
ATOM 734 C C . LEU A 1 94 ? -4.152 -2.869 4.781 1 98.44 94 LEU A C 1
ATOM 736 O O . LEU A 1 94 ? -3.449 -3.883 4.754 1 98.44 94 LEU A O 1
ATOM 740 N N . ARG A 1 95 ? -5.184 -2.77 5.574 1 98.38 95 ARG A N 1
ATOM 741 C CA . ARG A 1 95 ? -5.602 -3.85 6.461 1 98.38 95 ARG A CA 1
ATOM 742 C C . ARG A 1 95 ? -6.008 -5.086 5.668 1 98.38 95 ARG A C 1
ATOM 744 O O . ARG A 1 95 ? -5.699 -6.215 6.062 1 98.38 95 ARG A O 1
ATOM 751 N N . ARG A 1 96 ? -6.699 -4.887 4.598 1 97.88 96 ARG A N 1
ATOM 752 C CA . ARG A 1 96 ? -7.117 -6 3.752 1 97.88 96 ARG A CA 1
ATOM 753 C C . ARG A 1 96 ? -5.914 -6.734 3.176 1 97.88 96 ARG A C 1
ATOM 755 O O . ARG A 1 96 ? -5.871 -7.965 3.17 1 97.88 96 ARG A O 1
ATOM 762 N N . LEU A 1 97 ? -4.969 -5.988 2.67 1 98.5 97 LEU A N 1
ATOM 763 C CA . LEU A 1 97 ? -3.762 -6.594 2.119 1 98.5 97 LEU A CA 1
ATOM 764 C C . LEU A 1 97 ? -3.033 -7.418 3.18 1 98.5 97 LEU A C 1
ATOM 766 O O . LEU A 1 97 ? -2.654 -8.562 2.93 1 98.5 97 LEU A O 1
ATOM 770 N N . LEU A 1 98 ? -2.867 -6.852 4.305 1 98.5 98 LEU A N 1
ATOM 771 C CA . LEU A 1 98 ? -2.137 -7.543 5.363 1 98.5 98 LEU A CA 1
ATOM 772 C C . LEU A 1 98 ? -2.916 -8.758 5.855 1 98.5 98 LEU A C 1
ATOM 774 O O . LEU A 1 98 ? -2.322 -9.781 6.203 1 98.5 98 LEU A O 1
ATOM 778 N N . ALA A 1 99 ? -4.227 -8.648 5.977 1 98.06 99 ALA A N 1
ATOM 779 C CA . ALA A 1 99 ? -5.047 -9.797 6.352 1 98.06 99 ALA A CA 1
ATOM 780 C C . ALA A 1 99 ? -4.84 -10.961 5.387 1 98.06 99 ALA A C 1
ATOM 782 O O . ALA A 1 99 ? -4.785 -12.117 5.805 1 98.06 99 ALA A O 1
ATOM 783 N N . GLY A 1 100 ? -4.785 -10.648 4.062 1 97.81 100 GLY A N 1
ATOM 784 C CA . GLY A 1 100 ? -4.473 -11.672 3.084 1 97.81 100 GLY A CA 1
ATOM 785 C C . GLY A 1 100 ? -3.137 -12.352 3.33 1 97.81 100 GLY A C 1
ATOM 786 O O . GLY A 1 100 ? -3.027 -13.57 3.24 1 97.81 100 GLY A O 1
ATOM 787 N N . ALA A 1 101 ? -2.17 -11.555 3.625 1 98.38 101 ALA A N 1
ATOM 788 C CA . ALA A 1 101 ? -0.844 -12.094 3.916 1 98.38 101 ALA A CA 1
ATOM 789 C C . ALA A 1 101 ? -0.874 -12.984 5.148 1 98.38 101 ALA A C 1
ATOM 791 O O . ALA A 1 101 ? -0.26 -14.055 5.164 1 98.38 101 ALA A O 1
ATOM 792 N N . GLU A 1 102 ? -1.535 -12.531 6.188 1 97.75 102 GLU A N 1
ATOM 793 C CA . GLU A 1 102 ? -1.623 -13.297 7.422 1 97.75 102 GLU A CA 1
ATOM 794 C C . GLU A 1 102 ? -2.35 -14.617 7.203 1 97.75 102 GLU A C 1
ATOM 796 O O . GLU A 1 102 ? -1.953 -15.648 7.746 1 97.75 102 GLU A O 1
ATOM 801 N N . GLU A 1 103 ? -3.398 -14.57 6.414 1 97.5 103 GLU A N 1
ATOM 802 C CA . GLU A 1 103 ? -4.137 -15.789 6.094 1 97.5 103 GLU A CA 1
ATOM 803 C C . GLU A 1 103 ? -3.248 -16.797 5.379 1 97.5 103 GLU A C 1
ATOM 805 O O . GLU A 1 103 ? -3.232 -17.984 5.738 1 97.5 103 GLU A O 1
ATOM 810 N N . VAL A 1 104 ? -2.482 -16.359 4.441 1 98 104 VAL A N 1
ATOM 811 C CA . VAL A 1 104 ? -1.71 -17.25 3.582 1 98 104 VAL A CA 1
ATOM 812 C C . VAL A 1 104 ? -0.456 -17.719 4.32 1 98 104 VAL A C 1
ATOM 814 O O . VAL A 1 104 ? -0.114 -18.891 4.285 1 98 104 VAL A O 1
ATOM 817 N N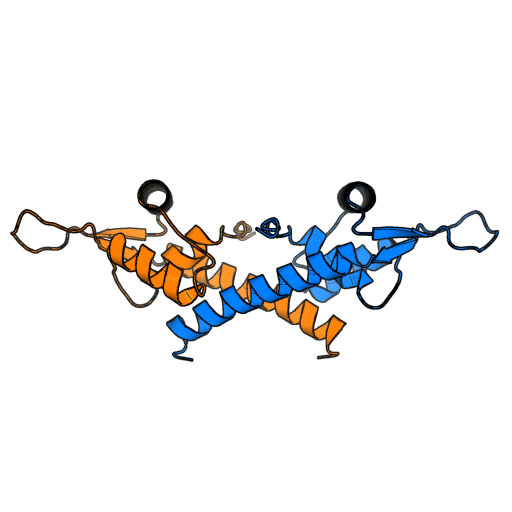 . LEU A 1 105 ? 0.198 -16.844 5 1 97.38 105 LEU A N 1
ATOM 818 C CA . LEU A 1 105 ? 1.524 -17.141 5.527 1 97.38 105 LEU A CA 1
ATOM 819 C C . LEU A 1 105 ? 1.435 -17.688 6.949 1 97.38 105 LEU A C 1
ATOM 821 O O . LEU A 1 105 ? 2.316 -18.422 7.398 1 97.38 105 LEU A O 1
ATOM 825 N N . GLU A 1 106 ? 0.449 -17.203 7.625 1 91.81 106 GLU A N 1
ATOM 826 C CA . GLU A 1 106 ? 0.372 -17.562 9.039 1 91.81 106 GLU A CA 1
ATOM 827 C C . GLU A 1 106 ? -0.846 -18.438 9.328 1 91.81 106 GLU A C 1
ATOM 829 O O . GLU A 1 106 ? -0.962 -19.016 10.414 1 91.81 106 GLU A O 1
ATOM 834 N N . GLY A 1 107 ? -1.686 -18.75 8.43 1 87.38 107 GLY A N 1
ATOM 835 C CA . GLY A 1 107 ? -2.879 -19.562 8.625 1 87.38 107 GLY A CA 1
ATOM 836 C C . GLY A 1 107 ? -3.914 -18.891 9.508 1 87.38 107 GLY A C 1
ATOM 837 O O . GLY A 1 107 ? -4.652 -19.578 10.227 1 87.38 107 GLY A O 1
ATOM 838 N N . LYS A 1 108 ? -3.865 -17.656 9.578 1 73.81 108 LYS A N 1
ATOM 839 C CA . LYS A 1 108 ? -4.812 -16.906 10.398 1 73.81 108 LYS A CA 1
ATOM 840 C C . LYS A 1 108 ? -5.895 -16.25 9.531 1 73.81 108 LYS A C 1
ATOM 842 O O . LYS A 1 108 ? -5.645 -15.891 8.383 1 73.81 108 LYS A O 1
ATOM 847 N N . MET B 1 1 ? 23.484 0.231 -0.549 1 34.22 1 MET B N 1
ATOM 848 C CA . MET B 1 1 ? 22.25 0.976 -0.346 1 34.22 1 MET B CA 1
ATOM 849 C C . MET B 1 1 ? 21.062 0.195 -0.877 1 34.22 1 MET B C 1
ATOM 851 O O . MET B 1 1 ? 20.938 -0.021 -2.084 1 34.22 1 MET B O 1
ATOM 855 N N . GLY B 1 2 ? 20.578 -0.83 -0.263 1 44.5 2 GLY B N 1
ATOM 856 C CA . GLY B 1 2 ? 19.734 -1.833 -0.906 1 44.5 2 GLY B CA 1
ATOM 857 C C . GLY B 1 2 ? 18.609 -1.233 -1.724 1 44.5 2 GLY B C 1
ATOM 858 O O . GLY B 1 2 ? 18.141 -0.137 -1.424 1 44.5 2 GLY B O 1
ATOM 859 N N . LYS B 1 3 ? 18.625 -1.451 -2.891 1 52.19 3 LYS B N 1
ATOM 860 C CA . LYS B 1 3 ? 17.719 -0.849 -3.861 1 52.19 3 LYS B CA 1
ATOM 861 C C . LYS B 1 3 ? 16.297 -0.758 -3.309 1 52.19 3 LYS B C 1
ATOM 863 O O . LYS B 1 3 ? 15.758 -1.743 -2.797 1 52.19 3 LYS B O 1
ATOM 868 N N . LYS B 1 4 ? 15.875 0.538 -2.973 1 65.81 4 LYS B N 1
ATOM 869 C CA . LYS B 1 4 ? 14.508 0.754 -2.496 1 65.81 4 LYS B CA 1
ATOM 870 C C . LYS B 1 4 ? 13.492 0.111 -3.432 1 65.81 4 LYS B C 1
ATOM 872 O O . LYS B 1 4 ? 13.516 0.341 -4.641 1 65.81 4 LYS B O 1
ATOM 877 N N . VAL B 1 5 ? 12.938 -1.045 -3.105 1 74.44 5 VAL B N 1
ATOM 878 C CA . VAL B 1 5 ? 11.891 -1.726 -3.861 1 74.44 5 VAL B CA 1
ATOM 879 C C . VAL B 1 5 ? 10.609 -0.898 -3.826 1 74.44 5 VAL B C 1
ATOM 881 O O . VAL B 1 5 ? 10.141 -0.52 -2.752 1 74.44 5 VAL B O 1
ATOM 884 N N . GLU B 1 6 ? 10.25 -0.515 -5.047 1 90.94 6 GLU B N 1
ATOM 885 C CA . GLU B 1 6 ? 9.016 0.249 -5.172 1 90.94 6 GLU B CA 1
ATOM 886 C C . GLU B 1 6 ? 7.816 -0.556 -4.672 1 90.94 6 GLU B C 1
ATOM 888 O O . GLU B 1 6 ? 7.785 -1.781 -4.805 1 90.94 6 GLU B O 1
ATOM 893 N N . PRO B 1 7 ? 6.844 0.159 -4.125 1 96.62 7 PRO B N 1
ATOM 894 C CA . PRO B 1 7 ? 5.648 -0.554 -3.666 1 96.62 7 PRO B CA 1
ATOM 895 C C . PRO B 1 7 ? 4.98 -1.36 -4.777 1 96.62 7 PRO B C 1
ATOM 897 O O . PRO B 1 7 ? 4.926 -0.912 -5.926 1 96.62 7 PRO B O 1
ATOM 900 N N . LEU B 1 8 ? 4.418 -2.482 -4.477 1 98.19 8 LEU B N 1
ATOM 901 C CA . LEU B 1 8 ? 3.74 -3.342 -5.441 1 98.19 8 LEU B CA 1
ATOM 902 C C . LEU B 1 8 ? 2.324 -2.842 -5.711 1 98.19 8 LEU B C 1
ATOM 904 O O . LEU B 1 8 ? 1.646 -2.365 -4.797 1 98.19 8 LEU B O 1
ATOM 908 N N . THR B 1 9 ? 1.915 -3.023 -7.016 1 97.25 9 THR B N 1
ATOM 909 C CA . THR B 1 9 ? 0.472 -2.953 -7.219 1 97.25 9 THR B CA 1
ATOM 910 C C . THR B 1 9 ? -0.237 -4.062 -6.449 1 97.25 9 THR B C 1
ATOM 912 O O . THR B 1 9 ? 0.388 -5.051 -6.055 1 97.25 9 THR B O 1
ATOM 915 N N . GLU B 1 10 ? -1.534 -3.867 -6.297 1 97.88 10 GLU B N 1
ATOM 916 C CA . GLU B 1 10 ? -2.279 -4.906 -5.59 1 97.88 10 GLU B CA 1
ATOM 917 C C . GLU B 1 10 ? -2.26 -6.219 -6.363 1 97.88 10 GLU B C 1
ATOM 919 O O . GLU B 1 10 ? -2.154 -7.293 -5.766 1 97.88 10 GLU B O 1
ATOM 924 N N . SER B 1 11 ? -2.311 -6.172 -7.672 1 97.88 11 SER B N 1
ATOM 925 C CA . SER B 1 11 ? -2.277 -7.387 -8.477 1 97.88 11 SER B CA 1
ATOM 926 C C . SER B 1 11 ? -0.969 -8.148 -8.281 1 97.88 11 SER B C 1
ATOM 928 O O . SER B 1 11 ? -0.977 -9.359 -8.078 1 97.88 11 SER B O 1
ATOM 930 N N . TYR B 1 12 ? 0.117 -7.434 -8.344 1 98.38 12 TYR B N 1
ATOM 931 C CA . TYR B 1 12 ? 1.42 -8.062 -8.156 1 98.38 12 TYR B CA 1
ATOM 932 C C . TYR B 1 12 ? 1.534 -8.68 -6.766 1 98.38 12 TYR B C 1
ATOM 934 O O . TYR B 1 12 ? 2.033 -9.797 -6.613 1 98.38 12 TYR B O 1
ATOM 942 N N . PHE B 1 13 ? 1.077 -7.945 -5.801 1 98.88 13 PHE B N 1
ATOM 943 C CA . PHE B 1 13 ? 1.12 -8.406 -4.418 1 98.88 13 PHE B CA 1
ATOM 944 C C . PHE B 1 13 ? 0.383 -9.734 -4.266 1 98.88 13 PHE B C 1
ATOM 946 O O . PHE B 1 13 ? 0.936 -10.703 -3.742 1 98.88 13 PHE B O 1
ATOM 953 N N . TYR B 1 14 ? -0.809 -9.789 -4.805 1 98.81 14 TYR B N 1
ATOM 954 C CA . TYR B 1 14 ? -1.627 -10.984 -4.609 1 98.81 14 TYR B CA 1
ATOM 955 C C . TYR B 1 14 ? -1.091 -12.156 -5.43 1 98.81 14 TYR B C 1
ATOM 957 O O . TYR B 1 14 ? -1.18 -13.305 -5.008 1 98.81 14 TYR B O 1
ATOM 965 N N . ILE B 1 15 ? -0.579 -11.867 -6.613 1 98.69 15 ILE B N 1
ATOM 966 C CA . ILE B 1 15 ? 0.004 -12.945 -7.41 1 98.69 15 ILE B CA 1
ATOM 967 C C . ILE B 1 15 ? 1.154 -13.594 -6.645 1 98.69 15 ILE B C 1
ATOM 969 O O . ILE B 1 15 ? 1.206 -14.812 -6.508 1 98.69 15 ILE B O 1
ATOM 973 N N . LEU B 1 16 ? 2.037 -12.773 -6.121 1 98.81 16 LEU B N 1
ATOM 974 C CA . LEU B 1 16 ? 3.148 -13.312 -5.348 1 98.81 16 LEU B CA 1
ATOM 975 C C . LEU B 1 16 ? 2.646 -14.047 -4.109 1 98.81 16 LEU B C 1
ATOM 977 O O . LEU B 1 16 ? 3.166 -15.102 -3.752 1 98.81 16 LEU B O 1
ATOM 981 N N . LEU B 1 17 ? 1.69 -13.43 -3.488 1 98.81 17 LEU B N 1
ATOM 982 C CA . LEU B 1 17 ? 1.138 -14.016 -2.271 1 98.81 17 LEU B CA 1
ATOM 983 C C . LEU B 1 17 ? 0.543 -15.398 -2.553 1 98.81 17 LEU B C 1
ATOM 985 O O . LEU B 1 17 ? 0.733 -16.328 -1.771 1 98.81 17 LEU B O 1
ATOM 989 N N . CYS B 1 18 ? -0.133 -15.57 -3.686 1 98.5 18 CYS B N 1
ATOM 990 C CA . CYS B 1 18 ? -0.775 -16.828 -4.066 1 98.5 18 CYS B CA 1
ATOM 991 C C . CYS B 1 18 ? 0.261 -17.906 -4.328 1 98.5 18 CYS B C 1
ATOM 993 O O . CYS B 1 18 ? -0.063 -19.094 -4.316 1 98.5 18 CYS B O 1
ATOM 995 N N . LEU B 1 19 ? 1.479 -17.5 -4.523 1 98.19 19 LEU B N 1
ATOM 996 C CA . LEU B 1 19 ? 2.535 -18.453 -4.844 1 98.19 19 LEU B CA 1
ATOM 997 C C . LEU B 1 19 ? 3.414 -18.719 -3.629 1 98.19 19 LEU B C 1
ATOM 999 O O . LEU B 1 19 ? 4.344 -19.531 -3.697 1 98.19 19 LEU B O 1
ATOM 1003 N N . ALA B 1 20 ? 3.156 -18.094 -2.514 1 98.25 20 ALA B N 1
ATOM 1004 C CA . ALA B 1 20 ? 4.023 -18.109 -1.339 1 98.25 20 ALA B CA 1
ATOM 1005 C C . ALA B 1 20 ? 4.094 -19.5 -0.728 1 98.25 20 ALA B C 1
ATOM 1007 O O . ALA B 1 20 ? 5.105 -19.891 -0.135 1 98.25 20 ALA B O 1
ATOM 1008 N N . ASN B 1 21 ? 3.025 -20.281 -0.889 1 96.88 21 ASN B N 1
ATOM 1009 C CA . ASN B 1 21 ? 3.002 -21.594 -0.257 1 96.88 21 ASN B CA 1
ATOM 1010 C C . ASN B 1 21 ? 3.172 -22.703 -1.281 1 96.88 21 ASN B C 1
ATOM 1012 O O . ASN B 1 21 ? 2.922 -23.875 -0.979 1 96.88 21 ASN B O 1
ATOM 1016 N N . GLY B 1 22 ? 3.471 -22.344 -2.537 1 96 22 GLY B N 1
ATOM 1017 C CA . GLY B 1 22 ? 3.729 -23.344 -3.562 1 96 22 GLY B CA 1
ATOM 1018 C C . GLY B 1 22 ? 3.244 -22.922 -4.938 1 96 22 GLY B C 1
ATOM 1019 O O . GLY B 1 22 ? 2.641 -21.859 -5.09 1 96 22 GLY B O 1
ATOM 1020 N N . PRO B 1 23 ? 3.492 -23.766 -5.926 1 96.88 23 PRO B N 1
ATOM 1021 C CA . PRO B 1 23 ? 3.143 -23.453 -7.309 1 96.88 23 PRO B CA 1
ATOM 1022 C C . PRO B 1 23 ? 1.635 -23.359 -7.531 1 96.88 23 PRO B C 1
ATOM 1024 O O . PRO B 1 23 ? 0.863 -24.016 -6.824 1 96.88 23 PRO B O 1
ATOM 1027 N N . ASN B 1 24 ? 1.23 -22.562 -8.414 1 96.56 24 ASN B N 1
ATOM 1028 C CA . ASN B 1 24 ? -0.158 -22.406 -8.836 1 96.56 24 ASN B CA 1
ATOM 1029 C C . ASN B 1 24 ? -0.259 -22.016 -10.305 1 96.56 24 ASN B C 1
ATOM 1031 O O . ASN B 1 24 ? 0.727 -21.594 -10.914 1 96.56 24 ASN B O 1
ATOM 1035 N N . HIS B 1 25 ? -1.428 -22.219 -10.914 1 96.12 25 HIS B N 1
ATOM 1036 C CA . HIS B 1 25 ? -1.661 -21.812 -12.297 1 96.12 25 HIS B CA 1
ATOM 1037 C C . HIS B 1 25 ? -2.488 -20.547 -12.367 1 96.12 25 HIS B C 1
ATOM 1039 O O . HIS B 1 25 ? -3.021 -20.094 -11.352 1 96.12 25 HIS B O 1
ATOM 1045 N N . GLY B 1 26 ? -2.506 -19.969 -13.578 1 95.12 26 GLY B N 1
ATOM 1046 C CA . GLY B 1 26 ? -3.115 -18.656 -13.75 1 95.12 26 GLY B CA 1
ATOM 1047 C C . GLY B 1 26 ? -4.527 -18.578 -13.203 1 95.12 26 GLY B C 1
ATOM 1048 O O . GLY B 1 26 ? -4.863 -17.641 -12.469 1 95.12 26 GLY B O 1
ATOM 1049 N N . TYR B 1 27 ? -5.316 -19.531 -13.523 1 96.19 27 TYR B N 1
ATOM 1050 C CA . TYR B 1 27 ? -6.703 -19.531 -13.078 1 96.19 27 TYR B CA 1
ATOM 1051 C C . TYR B 1 27 ? -6.793 -19.641 -11.562 1 96.19 27 TYR B C 1
ATOM 1053 O O . TYR B 1 27 ? -7.598 -18.938 -10.938 1 96.19 27 TYR B O 1
ATOM 1061 N N . GLY B 1 28 ? -6.027 -20.422 -10.953 1 96.88 28 GLY B N 1
ATOM 1062 C CA . GLY B 1 28 ? -5.969 -20.547 -9.508 1 96.88 28 GLY B CA 1
ATOM 1063 C C . GLY B 1 28 ? -5.57 -19.25 -8.812 1 96.88 28 GLY B C 1
ATOM 1064 O O . GLY B 1 28 ? -6.16 -18.875 -7.797 1 96.88 28 GLY B O 1
ATOM 1065 N N . ILE B 1 29 ? -4.625 -18.594 -9.398 1 97.81 29 ILE B N 1
ATOM 1066 C CA . ILE B 1 29 ? -4.16 -17.312 -8.852 1 97.81 29 ILE B CA 1
ATOM 1067 C C . ILE B 1 29 ? -5.281 -16.281 -8.93 1 97.81 29 ILE B C 1
ATOM 1069 O O . ILE B 1 29 ? -5.535 -15.555 -7.961 1 97.81 29 ILE B O 1
ATOM 1073 N N . MET B 1 30 ? -5.941 -16.281 -10.062 1 98.12 30 MET B N 1
ATOM 1074 C CA . MET B 1 30 ? -7.031 -15.328 -10.25 1 98.12 30 MET B CA 1
ATOM 1075 C C . MET B 1 30 ? -8.141 -15.57 -9.234 1 98.12 30 MET B C 1
ATOM 1077 O O . MET B 1 30 ? -8.641 -14.633 -8.609 1 98.12 30 MET B O 1
ATOM 1081 N N . GLN B 1 31 ? -8.5 -16.844 -9 1 98 31 GLN B N 1
ATOM 1082 C CA . GLN B 1 31 ? -9.562 -17.188 -8.062 1 98 31 GLN B CA 1
ATOM 1083 C C . GLN B 1 31 ? -9.156 -16.891 -6.625 1 98 31 GLN B C 1
ATOM 1085 O O . GLN B 1 31 ? -9.938 -16.328 -5.855 1 98 31 GLN B O 1
ATOM 1090 N N . ARG B 1 32 ? -7.98 -17.25 -6.297 1 97.94 32 ARG B N 1
ATOM 1091 C CA . ARG B 1 32 ? -7.488 -17.031 -4.938 1 97.94 32 ARG B CA 1
ATOM 1092 C C . ARG B 1 32 ? -7.375 -15.547 -4.621 1 97.94 32 ARG B C 1
ATOM 1094 O O . ARG B 1 32 ? -7.66 -15.117 -3.502 1 97.94 32 ARG B O 1
ATOM 1101 N N . THR B 1 33 ? -6.922 -14.75 -5.574 1 98.38 33 THR B N 1
ATOM 1102 C CA . THR B 1 33 ? -6.852 -13.297 -5.406 1 98.38 33 THR B CA 1
ATOM 1103 C C . THR B 1 33 ? -8.227 -12.727 -5.086 1 98.38 33 THR B C 1
ATOM 1105 O O . THR B 1 33 ? -8.375 -11.914 -4.168 1 98.38 33 THR B O 1
ATOM 1108 N N . LYS B 1 34 ? -9.188 -13.172 -5.844 1 98.25 34 LYS B N 1
ATOM 1109 C CA . LYS B 1 34 ? -10.555 -12.711 -5.613 1 98.25 34 LYS B CA 1
ATOM 1110 C C . LYS B 1 34 ? -11.016 -13.055 -4.199 1 98.25 34 LYS B C 1
ATOM 1112 O O . LYS B 1 34 ? -11.625 -12.219 -3.523 1 98.25 34 LYS B O 1
ATOM 1117 N N . GLU B 1 35 ? -10.688 -14.25 -3.748 1 97.69 35 GLU B N 1
ATOM 1118 C CA . GLU B 1 35 ? -11.062 -14.711 -2.414 1 97.69 35 GLU B CA 1
ATOM 1119 C C . GLU B 1 35 ? -10.352 -13.898 -1.332 1 97.69 35 GLU B C 1
ATOM 1121 O O . GLU B 1 35 ? -10.992 -13.375 -0.418 1 97.69 35 GLU B O 1
ATOM 1126 N N . LEU B 1 36 ? -9.031 -13.711 -1.489 1 97.38 36 LEU B N 1
ATOM 1127 C CA . LEU B 1 36 ? -8.203 -13.047 -0.482 1 97.38 36 LEU B CA 1
ATOM 1128 C C . LEU B 1 36 ? -8.555 -11.562 -0.385 1 97.38 36 LEU B C 1
ATOM 1130 O O . LEU B 1 36 ? -8.391 -10.953 0.672 1 97.38 36 LEU B O 1
ATOM 1134 N N . SER B 1 37 ? -9.086 -10.945 -1.451 1 97.44 37 SER B N 1
ATOM 1135 C CA . SER B 1 37 ? -9.367 -9.516 -1.489 1 97.44 37 SER B CA 1
ATOM 1136 C C . SER B 1 37 ? -10.844 -9.234 -1.231 1 97.44 37 SER B C 1
ATOM 1138 O O . SER B 1 37 ? -11.305 -8.102 -1.388 1 97.44 37 SER B O 1
ATOM 1140 N N . ALA B 1 38 ? -11.633 -10.336 -0.956 1 95.44 38 ALA B N 1
ATOM 1141 C CA . ALA B 1 38 ? -13.078 -10.234 -0.766 1 95.44 38 ALA B CA 1
ATOM 1142 C C . ALA B 1 38 ? -13.758 -9.625 -1.994 1 95.44 38 ALA B C 1
ATOM 1144 O O . ALA B 1 38 ? -14.664 -8.805 -1.868 1 95.44 38 ALA B O 1
ATOM 1145 N N . GLY B 1 39 ? -13.164 -9.938 -3.125 1 96.56 39 GLY B N 1
ATOM 1146 C CA . GLY B 1 39 ? -13.766 -9.555 -4.391 1 96.56 39 GLY B CA 1
ATOM 1147 C C . GLY B 1 39 ? -13.328 -8.172 -4.859 1 96.56 39 GLY B C 1
ATOM 1148 O O . GLY B 1 39 ? -13.734 -7.719 -5.93 1 96.56 39 GLY B O 1
ATOM 1149 N N . GLU B 1 40 ? -12.43 -7.453 -4.152 1 95.69 40 GLU B N 1
ATOM 1150 C CA . GLU B 1 40 ? -12.039 -6.086 -4.473 1 95.69 40 GLU B CA 1
ATOM 1151 C C . GLU B 1 40 ? -11.008 -6.059 -5.602 1 95.69 40 GLU B C 1
ATOM 1153 O O . GLU B 1 40 ? -10.852 -5.043 -6.281 1 95.69 40 GLU B O 1
ATOM 1158 N N . VAL B 1 41 ? -10.25 -7.172 -5.75 1 97.19 41 VAL B N 1
ATOM 1159 C CA . VAL B 1 41 ? -9.234 -7.258 -6.789 1 97.19 41 VAL B CA 1
ATOM 1160 C C . VAL B 1 41 ? -9.586 -8.375 -7.766 1 97.19 41 VAL B C 1
ATOM 1162 O O . VAL B 1 41 ? -9.641 -9.547 -7.383 1 97.19 41 VAL B O 1
ATOM 1165 N N . LYS B 1 42 ? -9.836 -7.977 -8.992 1 97.12 42 LYS B N 1
ATOM 1166 C CA . LYS B 1 42 ? -10.117 -8.922 -10.07 1 97.12 42 LYS B CA 1
ATOM 1167 C C . LYS B 1 42 ? -9.039 -8.867 -11.148 1 97.12 42 LYS B C 1
ATOM 1169 O O . LYS B 1 42 ? -8.906 -7.855 -11.844 1 97.12 42 LYS B O 1
ATOM 1174 N N . ILE B 1 43 ? -8.328 -9.875 -11.227 1 97.44 43 ILE B N 1
ATOM 1175 C CA . ILE B 1 43 ? -7.289 -9.977 -12.25 1 97.44 43 ILE B CA 1
ATOM 1176 C C . ILE B 1 43 ? -7.832 -10.703 -13.469 1 97.44 43 ILE B C 1
ATOM 1178 O O . ILE B 1 43 ? -8.211 -11.875 -13.391 1 97.44 43 ILE B O 1
ATOM 1182 N N . GLY B 1 44 ? -7.934 -10.039 -14.523 1 96.12 44 GLY B N 1
ATOM 1183 C CA . GLY B 1 44 ? -8.344 -10.664 -15.766 1 96.12 44 GLY B CA 1
ATOM 1184 C C . GLY B 1 44 ? -7.215 -11.406 -16.453 1 96.12 44 GLY B C 1
ATOM 1185 O O . GLY B 1 44 ? -6.047 -11.258 -16.094 1 96.12 44 GLY B O 1
ATOM 1186 N N . SER B 1 45 ? -7.633 -12.18 -17.516 1 94.19 45 SER B N 1
ATOM 1187 C CA . SER B 1 45 ? -6.668 -13.008 -18.234 1 94.19 45 SER B CA 1
ATOM 1188 C C . SER B 1 45 ? -5.547 -12.156 -18.828 1 94.19 45 SER B C 1
ATOM 1190 O O . SER B 1 45 ? -4.371 -12.516 -18.734 1 94.19 45 SER B O 1
ATOM 1192 N N . GLY B 1 46 ? -5.906 -11.062 -19.391 1 95.06 46 GLY B N 1
ATOM 1193 C CA . GLY B 1 46 ? -4.895 -10.188 -19.953 1 95.06 46 GLY B CA 1
ATOM 1194 C C . GLY B 1 46 ? -3.918 -9.656 -18.922 1 95.06 46 GLY B C 1
ATOM 1195 O O . GLY B 1 46 ? -2.703 -9.695 -19.125 1 95.06 46 GLY B O 1
ATOM 1196 N N . THR B 1 47 ? -4.398 -9.188 -17.797 1 96.44 47 THR B N 1
ATOM 1197 C CA . THR B 1 47 ? -3.574 -8.672 -16.703 1 96.44 47 THR B CA 1
ATOM 1198 C C . THR B 1 47 ? -2.701 -9.781 -16.125 1 96.44 47 THR B C 1
ATOM 1200 O O . THR B 1 47 ? -1.522 -9.562 -15.828 1 96.44 47 THR B O 1
ATOM 1203 N N . MET B 1 48 ? -3.264 -10.945 -16.031 1 96.56 48 MET B N 1
ATOM 1204 C CA . MET B 1 48 ? -2.537 -12.086 -15.477 1 96.56 48 MET B CA 1
ATOM 1205 C C . MET B 1 48 ? -1.333 -12.43 -16.344 1 96.56 48 MET B C 1
ATOM 1207 O O . MET B 1 48 ? -0.22 -12.586 -15.844 1 96.56 48 MET B O 1
ATOM 1211 N N . TYR B 1 49 ? -1.629 -12.484 -17.562 1 94.75 49 TYR B N 1
ATOM 1212 C CA . TYR B 1 49 ? -0.57 -12.844 -18.5 1 94.75 49 TYR B CA 1
ATOM 1213 C C . TYR B 1 49 ? 0.523 -11.781 -18.531 1 94.75 49 TYR B C 1
ATOM 1215 O O . TYR B 1 49 ? 1.713 -12.109 -18.484 1 94.75 49 TYR B O 1
ATOM 1223 N N . GLY B 1 50 ? 0.132 -10.609 -18.609 1 97.31 50 GLY B N 1
ATOM 1224 C CA . GLY B 1 50 ? 1.1 -9.531 -18.578 1 97.31 50 GLY B CA 1
ATOM 1225 C C . GLY B 1 50 ? 1.921 -9.5 -17.297 1 97.31 50 GLY B C 1
ATOM 1226 O O . GLY B 1 50 ? 3.143 -9.344 -17.344 1 97.31 50 GLY B O 1
ATOM 1227 N N . ALA B 1 51 ? 1.262 -9.617 -16.234 1 98.06 51 ALA B N 1
ATOM 1228 C CA . ALA B 1 51 ? 1.924 -9.555 -14.93 1 98.06 51 ALA B CA 1
ATOM 1229 C C . ALA B 1 51 ? 2.9 -10.711 -14.75 1 98.06 51 ALA B C 1
ATOM 1231 O O . ALA B 1 51 ? 4.039 -10.516 -14.328 1 98.06 51 ALA B O 1
ATOM 1232 N N . THR B 1 52 ? 2.469 -11.93 -15.086 1 97.25 52 THR B N 1
ATOM 1233 C CA . THR B 1 52 ? 3.346 -13.078 -14.914 1 97.25 52 THR B CA 1
ATOM 1234 C C . THR B 1 52 ? 4.52 -13.023 -15.891 1 97.25 52 THR B C 1
ATOM 1236 O O . THR B 1 52 ? 5.633 -13.422 -15.547 1 97.25 52 THR B O 1
ATOM 1239 N N . GLY B 1 53 ? 4.23 -12.578 -17.094 1 97 53 GLY B N 1
ATOM 1240 C CA . GLY B 1 53 ? 5.328 -12.352 -18.016 1 97 53 GLY B CA 1
ATOM 1241 C C . GLY B 1 53 ? 6.375 -11.391 -17.5 1 97 53 GLY B C 1
ATOM 1242 O O . GLY B 1 53 ? 7.57 -11.68 -17.547 1 97 53 GLY B O 1
ATOM 1243 N N . ASN B 1 54 ? 5.957 -10.273 -16.969 1 98.31 54 ASN B N 1
ATOM 1244 C CA . AS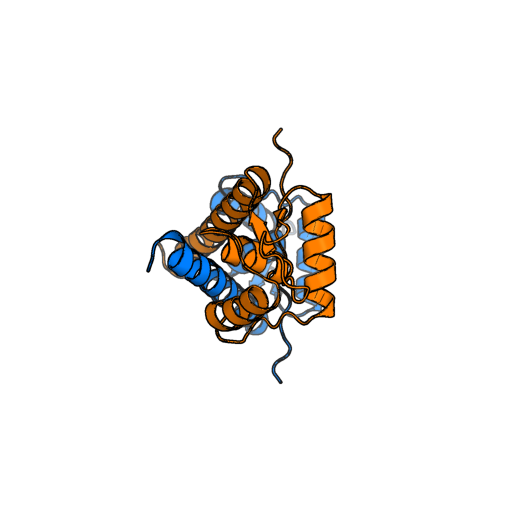N B 1 54 ? 6.855 -9.266 -16.406 1 98.31 54 ASN B CA 1
ATOM 1245 C C . ASN B 1 54 ? 7.609 -9.797 -15.195 1 98.31 54 ASN B C 1
ATOM 1247 O O . ASN B 1 54 ? 8.82 -9.594 -15.07 1 98.31 54 ASN B O 1
ATOM 1251 N N . MET B 1 55 ? 6.93 -10.477 -14.352 1 98.5 55 MET B N 1
ATOM 1252 C CA . MET B 1 55 ? 7.535 -11.016 -13.141 1 98.5 55 MET B CA 1
ATOM 1253 C C . MET B 1 55 ? 8.578 -12.078 -13.469 1 98.5 55 MET B C 1
ATOM 1255 O O . MET B 1 55 ? 9.578 -12.211 -12.773 1 98.5 55 MET B O 1
ATOM 1259 N N . THR B 1 56 ? 8.266 -12.852 -14.5 1 98 56 THR B N 1
ATOM 1260 C CA . THR B 1 56 ? 9.234 -13.836 -14.961 1 98 56 THR B CA 1
ATOM 1261 C C . THR B 1 56 ? 10.492 -13.156 -15.492 1 98 56 THR B C 1
ATOM 1263 O O . THR B 1 56 ? 11.609 -13.562 -15.156 1 98 56 THR B O 1
ATOM 1266 N N . LYS B 1 57 ? 10.289 -12.117 -16.25 1 98.19 57 LYS B N 1
ATOM 1267 C CA . LYS B 1 57 ? 11.414 -11.352 -16.781 1 98.19 57 LYS B CA 1
ATOM 1268 C C . LYS B 1 57 ? 12.258 -10.766 -15.648 1 98.19 57 LYS B C 1
ATOM 1270 O O . LYS B 1 57 ? 13.484 -10.703 -15.75 1 98.19 57 LYS B O 1
ATOM 1275 N N . LYS B 1 58 ? 11.609 -10.367 -14.555 1 98.06 58 LYS B N 1
ATOM 1276 C CA . LYS B 1 58 ? 12.281 -9.766 -13.414 1 98.06 58 LYS B CA 1
ATOM 1277 C C . LYS B 1 58 ? 12.906 -10.836 -12.516 1 98.06 58 LYS B C 1
ATOM 1279 O O . LYS B 1 58 ? 13.648 -10.516 -11.586 1 98.06 58 LYS B O 1
ATOM 1284 N N . GLY B 1 59 ? 12.523 -12.07 -12.727 1 98.31 59 GLY B N 1
ATOM 1285 C CA . GLY B 1 59 ? 13.07 -13.172 -11.953 1 98.31 59 GLY B CA 1
ATOM 1286 C C . GLY B 1 59 ? 12.352 -13.398 -10.641 1 98.31 59 GLY B C 1
ATOM 1287 O O . GLY B 1 59 ? 12.891 -14.016 -9.727 1 98.31 59 GLY B O 1
ATOM 1288 N N . TRP B 1 60 ? 11.164 -12.805 -10.5 1 98.69 60 TRP B N 1
ATOM 1289 C CA . TRP B 1 60 ? 10.406 -12.938 -9.258 1 98.69 60 TRP B CA 1
ATOM 1290 C C . TRP B 1 60 ? 9.695 -14.281 -9.188 1 98.69 60 TRP B C 1
ATOM 1292 O O . TRP B 1 60 ? 9.477 -14.82 -8.102 1 98.69 60 TRP B O 1
ATOM 1302 N N . ILE B 1 61 ? 9.281 -14.844 -10.398 1 98.69 61 ILE B N 1
ATOM 1303 C CA . ILE B 1 61 ? 8.648 -16.156 -10.523 1 98.69 61 ILE B CA 1
ATOM 1304 C C . ILE B 1 61 ? 9.258 -16.922 -11.695 1 98.69 61 ILE B C 1
ATOM 1306 O O . ILE B 1 61 ? 9.945 -16.328 -12.531 1 98.69 61 ILE B O 1
ATOM 1310 N N . VAL B 1 62 ? 9.039 -18.188 -11.742 1 98.12 62 VAL B N 1
ATOM 1311 C CA . VAL B 1 62 ? 9.422 -19.016 -12.883 1 98.12 62 VAL B CA 1
ATOM 1312 C C . VAL B 1 62 ? 8.227 -19.859 -13.328 1 98.12 62 VAL B C 1
ATOM 1314 O O . VAL B 1 62 ? 7.355 -20.188 -12.523 1 98.12 62 VAL B O 1
ATOM 1317 N N . GLU B 1 63 ? 8.211 -20.016 -14.609 1 93.88 63 GLU B N 1
ATOM 1318 C CA . GLU B 1 63 ? 7.199 -20.906 -15.164 1 93.88 63 GLU B CA 1
ATOM 1319 C C . GLU B 1 63 ? 7.688 -22.359 -15.188 1 93.88 63 GLU B C 1
ATOM 1321 O O . GLU B 1 63 ? 8.82 -22.625 -15.594 1 93.88 63 GLU B O 1
ATOM 1326 N N . SER B 1 64 ? 7.031 -23.203 -14.445 1 79.19 64 SER B N 1
ATOM 1327 C CA . SER B 1 64 ? 7.375 -24.609 -14.555 1 79.19 64 SER B CA 1
ATOM 1328 C C . SER B 1 64 ? 6.383 -25.359 -15.445 1 79.19 64 SER B C 1
ATOM 1330 O O . SER B 1 64 ? 5.219 -24.953 -15.547 1 79.19 64 SER B O 1
ATOM 1332 N N . LYS B 1 65 ? 6.977 -26.094 -16.469 1 67.06 65 LYS B N 1
ATOM 1333 C CA . LYS B 1 65 ? 6.109 -26.922 -17.297 1 67.06 65 LYS B CA 1
ATOM 1334 C C . LYS B 1 65 ? 5.555 -28.094 -16.5 1 67.06 65 LYS B C 1
ATOM 1336 O O . LYS B 1 65 ? 6.262 -28.703 -15.688 1 67.06 65 LYS B O 1
ATOM 1341 N N . GLY B 1 66 ? 4.355 -27.984 -16.016 1 57.25 66 GLY B N 1
ATOM 1342 C CA . GLY B 1 66 ? 3.85 -29.203 -15.43 1 57.25 66 GLY B CA 1
ATOM 1343 C C . GLY B 1 66 ? 4.168 -30.438 -16.266 1 57.25 66 GLY B C 1
ATOM 1344 O O . GLY B 1 66 ? 4.395 -30.328 -17.469 1 57.25 66 GLY B O 1
ATOM 1345 N N . SER B 1 67 ? 4.887 -31.406 -15.562 1 49.56 67 SER B N 1
ATOM 1346 C CA . SER B 1 67 ? 5.375 -32.656 -16.172 1 49.56 67 SER B CA 1
ATOM 1347 C C . SER B 1 67 ? 4.309 -33.281 -17.031 1 49.56 67 SER B C 1
ATOM 1349 O O . SER B 1 67 ? 4.555 -34.312 -17.672 1 49.56 67 SER B O 1
ATOM 1351 N N . THR B 1 68 ? 2.953 -33.156 -16.656 1 50.81 68 THR B N 1
ATOM 1352 C CA . THR B 1 68 ? 2.234 -34.281 -17.203 1 50.81 68 THR B CA 1
ATOM 1353 C C . THR B 1 68 ? 2.23 -34.25 -18.719 1 50.81 68 THR B C 1
ATOM 1355 O O . THR B 1 68 ? 2.311 -33.188 -19.312 1 50.81 68 THR B O 1
ATOM 1358 N N . GLU B 1 69 ? 2.477 -35.344 -19.312 1 47.31 69 GLU B N 1
ATOM 1359 C CA . GLU B 1 69 ? 2.457 -35.75 -20.719 1 47.31 69 GLU B CA 1
ATOM 1360 C C . GLU B 1 69 ? 1.348 -35.031 -21.484 1 47.31 69 GLU B C 1
ATOM 1362 O O . GLU B 1 69 ? 1.286 -35.094 -22.719 1 47.31 69 GLU B O 1
ATOM 1367 N N . ASP B 1 70 ? 0.05 -34.969 -20.875 1 49.28 70 ASP B N 1
ATOM 1368 C CA . ASP B 1 70 ? -1.069 -34.562 -21.719 1 49.28 70 ASP B CA 1
ATOM 1369 C C . ASP B 1 70 ? -1.043 -33.062 -21.984 1 49.28 70 ASP B C 1
ATOM 1371 O O . ASP B 1 70 ? -0.588 -32.281 -21.141 1 49.28 70 ASP B O 1
ATOM 1375 N N . SER B 1 71 ? -1.281 -32.594 -23.234 1 50.94 71 SER B N 1
ATOM 1376 C CA . SER B 1 71 ? -1.397 -31.359 -24.016 1 50.94 71 SER B CA 1
ATOM 1377 C C . SER B 1 71 ? -1.938 -30.219 -23.156 1 50.94 71 SER B C 1
ATOM 1379 O O . SER B 1 71 ? -1.853 -29.047 -23.531 1 50.94 71 SER B O 1
ATOM 1381 N N . ASP B 1 72 ? -2.844 -30.5 -22.25 1 52.31 72 ASP B N 1
ATOM 1382 C CA . ASP B 1 72 ? -3.65 -29.469 -21.594 1 52.31 72 ASP B CA 1
ATOM 1383 C C . ASP B 1 72 ? -2.875 -28.797 -20.469 1 52.31 72 ASP B C 1
ATOM 1385 O O . ASP B 1 72 ? -3.223 -28.938 -19.297 1 52.31 72 ASP B O 1
ATOM 1389 N N . ARG B 1 73 ? -1.543 -28.562 -20.672 1 58.12 73 ARG B N 1
ATOM 1390 C CA . ARG B 1 73 ? -0.526 -28.188 -19.703 1 58.12 73 ARG B CA 1
ATOM 1391 C C . ARG B 1 73 ? -0.806 -26.797 -19.109 1 58.12 73 ARG B C 1
ATOM 1393 O O . ARG B 1 73 ? -0.69 -25.797 -19.812 1 58.12 73 ARG B O 1
ATOM 1400 N N . ARG B 1 74 ? -1.617 -26.734 -18.078 1 78 74 ARG B N 1
ATOM 1401 C CA 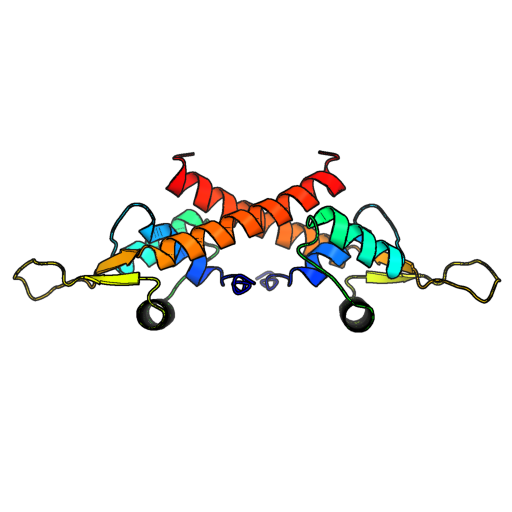. ARG B 1 74 ? -1.802 -25.453 -17.422 1 78 74 ARG B CA 1
ATOM 1402 C C . ARG B 1 74 ? -0.474 -24.891 -16.922 1 78 74 ARG B C 1
ATOM 1404 O O . ARG B 1 74 ? 0.343 -25.641 -16.375 1 78 74 ARG B O 1
ATOM 1411 N N . ARG B 1 75 ? -0.141 -23.672 -17.453 1 87.06 75 ARG B N 1
ATOM 1412 C CA . ARG B 1 75 ? 1.08 -22.984 -17.047 1 87.06 75 ARG B CA 1
ATOM 1413 C C . ARG B 1 75 ? 1.124 -22.781 -15.539 1 87.06 75 ARG B C 1
ATOM 1415 O O . ARG B 1 75 ? 0.182 -22.25 -14.945 1 87.06 75 ARG B O 1
ATOM 1422 N N . MET B 1 76 ? 2.178 -23.484 -14.945 1 95.44 76 MET B N 1
ATOM 1423 C CA . MET B 1 76 ? 2.381 -23.328 -13.508 1 95.44 76 MET B CA 1
ATOM 1424 C C . MET B 1 76 ? 3.455 -22.281 -13.219 1 95.44 76 MET B C 1
ATOM 1426 O O . MET B 1 76 ? 4.445 -22.188 -13.945 1 95.44 76 MET B O 1
ATOM 1430 N N . TYR B 1 77 ? 3.201 -21.547 -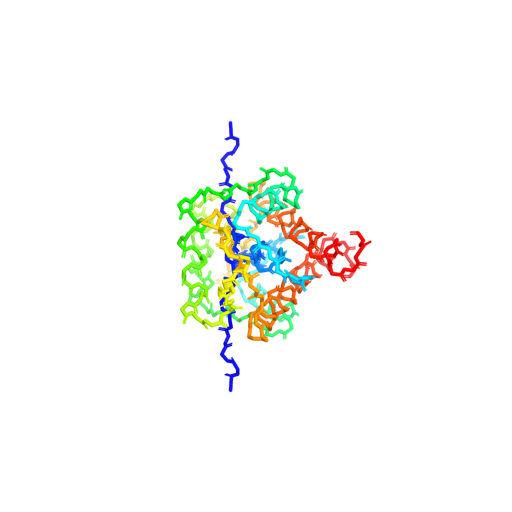12.102 1 97.5 77 TYR B N 1
ATOM 1431 C CA . TYR B 1 77 ? 4.168 -20.547 -11.641 1 97.5 77 TYR B CA 1
ATOM 1432 C C . TYR B 1 77 ? 4.668 -20.891 -10.242 1 97.5 77 TYR B C 1
ATOM 1434 O O . TYR B 1 77 ? 3.916 -21.406 -9.414 1 97.5 77 TYR B O 1
ATOM 1442 N N . GLU B 1 78 ? 5.941 -20.578 -10.078 1 98.06 78 GLU B N 1
ATOM 1443 C CA . GLU B 1 78 ? 6.57 -20.766 -8.773 1 98.06 78 GLU B CA 1
ATOM 1444 C C . GLU B 1 78 ? 7.285 -19.5 -8.328 1 98.06 78 GLU B C 1
ATOM 1446 O O . GLU B 1 78 ? 7.934 -18.828 -9.133 1 98.06 78 GLU B O 1
ATOM 1451 N N . LEU B 1 79 ? 7.219 -19.266 -7.047 1 98.25 79 LEU B N 1
ATOM 1452 C CA . LEU B 1 79 ? 7.922 -18.141 -6.445 1 98.25 79 LEU B CA 1
ATOM 1453 C C . LEU B 1 79 ? 9.414 -18.438 -6.312 1 98.25 79 LEU B C 1
ATOM 1455 O O . LEU B 1 79 ? 9.797 -19.516 -5.871 1 98.25 79 LEU B O 1
ATOM 1459 N N . THR B 1 80 ? 10.234 -17.516 -6.75 1 98.56 80 THR B N 1
ATOM 1460 C CA . THR B 1 80 ? 11.672 -17.656 -6.543 1 98.56 80 THR B CA 1
ATOM 1461 C C . THR B 1 80 ? 12.078 -17.031 -5.211 1 98.56 80 THR B C 1
ATOM 1463 O O . THR B 1 80 ? 11.25 -16.453 -4.504 1 98.56 80 THR B O 1
ATOM 1466 N N . GLU B 1 81 ? 13.398 -17.172 -4.855 1 98.44 81 GLU B N 1
ATOM 1467 C CA . GLU B 1 81 ? 13.914 -16.5 -3.662 1 98.44 81 GLU B CA 1
ATOM 1468 C C . GLU B 1 81 ? 13.789 -14.984 -3.775 1 98.44 81 GLU B C 1
ATOM 1470 O O . GLU B 1 81 ? 13.445 -14.312 -2.803 1 98.44 81 GLU B O 1
ATOM 1475 N N . GLU B 1 82 ? 14.031 -14.5 -4.945 1 98.44 82 GLU B N 1
ATOM 1476 C CA . GLU B 1 82 ? 13.891 -13.062 -5.172 1 98.44 82 GLU B CA 1
ATOM 1477 C C . GLU B 1 82 ? 12.438 -12.625 -5.027 1 98.44 82 GLU B C 1
ATOM 1479 O O . GLU B 1 82 ? 12.156 -11.594 -4.414 1 98.44 82 GLU B O 1
ATOM 1484 N N . GLY B 1 83 ? 11.539 -13.398 -5.602 1 98.69 83 GLY B N 1
ATOM 1485 C CA . GLY B 1 83 ? 10.117 -13.109 -5.441 1 98.69 83 GLY B CA 1
ATOM 1486 C C . GLY B 1 83 ? 9.672 -13.102 -3.99 1 98.69 83 GLY B C 1
ATOM 1487 O O . GLY B 1 83 ? 8.867 -12.258 -3.588 1 98.69 83 GLY B O 1
ATOM 1488 N N . ARG B 1 84 ? 10.211 -13.992 -3.26 1 98.62 84 ARG B N 1
ATOM 1489 C CA . ARG B 1 8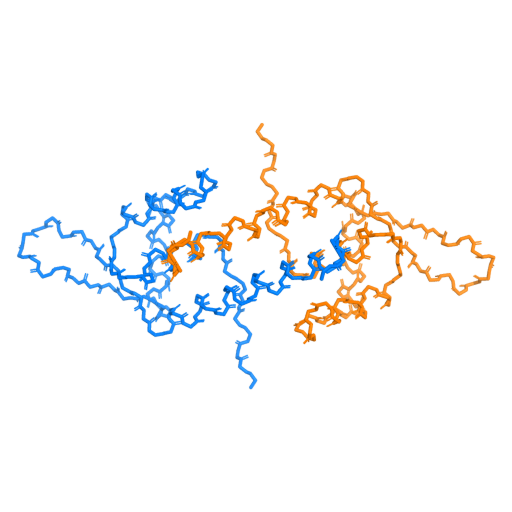4 ? 9.898 -14.062 -1.835 1 98.62 84 ARG B CA 1
ATOM 1490 C C . ARG B 1 84 ? 10.398 -12.812 -1.108 1 98.62 84 ARG B C 1
ATOM 1492 O O . ARG B 1 84 ? 9.68 -12.25 -0.272 1 98.62 84 ARG B O 1
ATOM 1499 N N . GLU B 1 85 ? 11.578 -12.406 -1.428 1 98.44 85 GLU B N 1
ATOM 1500 C CA . GLU B 1 85 ? 12.133 -11.211 -0.806 1 98.44 85 GLU B CA 1
ATOM 1501 C C . GLU B 1 85 ? 11.297 -9.977 -1.133 1 98.44 85 GLU B C 1
ATOM 1503 O O . GLU B 1 85 ? 11.07 -9.125 -0.271 1 98.44 85 GLU B O 1
ATOM 1508 N N . ILE B 1 86 ? 10.828 -9.914 -2.352 1 98.56 86 ILE B N 1
ATOM 1509 C CA . ILE B 1 86 ? 9.992 -8.797 -2.781 1 98.56 86 ILE B CA 1
ATOM 1510 C C . ILE B 1 86 ? 8.688 -8.797 -1.991 1 98.56 86 ILE B C 1
ATOM 1512 O O . ILE B 1 86 ? 8.25 -7.754 -1.495 1 98.56 86 ILE B O 1
ATOM 1516 N N . LEU B 1 87 ? 8.117 -9.953 -1.892 1 98.69 87 LEU B N 1
ATOM 1517 C CA . LEU B 1 87 ? 6.867 -10.086 -1.146 1 98.69 87 LEU B CA 1
ATOM 1518 C C . LEU B 1 87 ? 7.07 -9.711 0.319 1 98.69 87 LEU B C 1
ATOM 1520 O O . LEU B 1 87 ? 6.277 -8.945 0.881 1 98.69 87 LEU B O 1
ATOM 1524 N N . ASP B 1 88 ? 8.133 -10.195 0.923 1 98.44 88 ASP B N 1
ATOM 1525 C CA . ASP B 1 88 ? 8.414 -9.914 2.326 1 98.44 88 ASP B CA 1
ATOM 1526 C C . ASP B 1 88 ? 8.648 -8.422 2.555 1 98.44 88 ASP B C 1
ATOM 1528 O O . ASP B 1 88 ? 8.188 -7.863 3.553 1 98.44 88 ASP B O 1
ATOM 1532 N N . THR B 1 89 ? 9.375 -7.805 1.696 1 98.25 89 THR B N 1
ATOM 1533 C CA . THR B 1 89 ? 9.641 -6.371 1.785 1 98.25 89 THR B CA 1
ATOM 1534 C C . THR B 1 89 ? 8.336 -5.578 1.72 1 98.25 89 THR B C 1
ATOM 1536 O O . THR B 1 89 ? 8.148 -4.629 2.482 1 98.25 89 THR B O 1
ATOM 1539 N N . GLU B 1 90 ? 7.43 -5.992 0.808 1 98.62 90 GLU B N 1
ATOM 1540 C CA . GLU B 1 90 ? 6.141 -5.316 0.699 1 98.62 90 GLU B CA 1
ATOM 1541 C C . GLU B 1 90 ? 5.316 -5.496 1.969 1 98.62 90 GLU B C 1
ATOM 1543 O O . GLU B 1 90 ? 4.688 -4.547 2.447 1 98.62 90 GLU B O 1
ATOM 1548 N N . ILE B 1 91 ? 5.316 -6.664 2.516 1 98.62 91 ILE B N 1
ATOM 1549 C CA . ILE B 1 91 ? 4.551 -6.93 3.73 1 98.62 91 ILE B CA 1
ATOM 1550 C C . ILE B 1 91 ? 5.102 -6.09 4.879 1 98.62 91 ILE B C 1
ATOM 1552 O O . ILE B 1 91 ? 4.336 -5.523 5.664 1 98.62 91 ILE B O 1
ATOM 1556 N N . ARG B 1 92 ? 6.41 -5.934 5.027 1 97.88 92 ARG B N 1
ATOM 1557 C CA . ARG B 1 92 ? 7.016 -5.078 6.043 1 97.88 92 ARG B CA 1
ATOM 1558 C C . ARG B 1 92 ? 6.594 -3.625 5.855 1 97.88 92 ARG B C 1
ATOM 1560 O O . ARG B 1 92 ? 6.312 -2.926 6.828 1 97.88 92 ARG B O 1
ATOM 1567 N N . ARG B 1 93 ? 6.605 -3.221 4.633 1 97.69 93 ARG B N 1
ATOM 1568 C CA . ARG B 1 93 ? 6.172 -1.863 4.32 1 97.69 93 ARG B CA 1
ATOM 1569 C C . ARG B 1 93 ? 4.73 -1.634 4.77 1 97.69 93 ARG B C 1
ATOM 1571 O O . ARG B 1 93 ? 4.43 -0.631 5.418 1 97.69 93 ARG B O 1
ATOM 1578 N N . LEU B 1 94 ? 3.85 -2.551 4.391 1 98.44 94 LEU B N 1
ATOM 1579 C CA . LEU B 1 94 ? 2.441 -2.449 4.758 1 98.44 94 LEU B CA 1
ATOM 1580 C C . LEU B 1 94 ? 2.279 -2.41 6.273 1 98.44 94 LEU B C 1
ATOM 1582 O O . LEU B 1 94 ? 1.48 -1.628 6.797 1 98.44 94 LEU B O 1
ATOM 1586 N N . ARG B 1 95 ? 3.01 -3.209 6.977 1 98.38 95 ARG B N 1
ATOM 1587 C CA . ARG B 1 95 ? 2.963 -3.238 8.438 1 98.38 95 ARG B CA 1
ATOM 1588 C C . ARG B 1 95 ? 3.41 -1.903 9.023 1 98.38 95 ARG B C 1
ATOM 1590 O O . ARG B 1 95 ? 2.832 -1.424 10 1 98.38 95 ARG B O 1
ATOM 1597 N N . ARG B 1 96 ? 4.422 -1.343 8.469 1 97.88 96 ARG B N 1
ATOM 1598 C CA . ARG B 1 96 ? 4.918 -0.053 8.938 1 97.88 96 ARG B CA 1
ATOM 1599 C C . ARG B 1 96 ? 3.859 1.034 8.766 1 97.88 96 ARG B C 1
ATOM 1601 O O . ARG B 1 96 ? 3.645 1.843 9.672 1 97.88 96 ARG B O 1
ATOM 1608 N N . LEU B 1 97 ? 3.24 1.073 7.617 1 98.44 97 LEU B N 1
ATOM 1609 C CA . LEU B 1 97 ? 2.191 2.059 7.371 1 98.44 97 LEU B CA 1
ATOM 1610 C C . LEU B 1 97 ? 1.056 1.905 8.375 1 98.44 97 LEU B C 1
ATOM 1612 O O . LEU B 1 97 ? 0.608 2.891 8.969 1 98.44 97 LEU B O 1
ATOM 1616 N N . LEU B 1 98 ? 0.636 0.723 8.57 1 98.5 98 LEU B N 1
ATOM 1617 C CA . LEU B 1 98 ? -0.482 0.487 9.477 1 98.5 98 LEU B CA 1
ATOM 1618 C C . LEU B 1 98 ? -0.086 0.79 10.914 1 98.5 98 LEU B C 1
ATOM 1620 O O . LEU B 1 98 ? -0.904 1.279 11.695 1 98.5 98 LEU B O 1
ATOM 1624 N N . ALA B 1 99 ? 1.12 0.439 11.312 1 98 99 ALA B N 1
ATOM 1625 C CA . ALA B 1 99 ? 1.604 0.779 12.648 1 98 99 ALA B CA 1
ATOM 1626 C C . ALA B 1 99 ? 1.544 2.285 12.891 1 98 99 ALA B C 1
ATOM 1628 O O . ALA B 1 99 ? 1.188 2.732 13.984 1 98 99 ALA B O 1
ATOM 1629 N N . GLY B 1 100 ? 1.949 3.072 11.867 1 97.81 100 GLY B N 1
ATOM 1630 C CA . GLY B 1 100 ? 1.812 4.516 11.961 1 97.81 100 GLY B CA 1
ATOM 1631 C C . GLY B 1 100 ? 0.382 4.965 12.188 1 97.81 100 GLY B C 1
ATOM 1632 O O . GLY B 1 100 ? 0.127 5.844 13.016 1 97.81 100 GLY B O 1
ATOM 1633 N N . ALA B 1 101 ? -0.504 4.371 11.469 1 98.38 101 ALA B N 1
ATOM 1634 C CA . ALA B 1 101 ? -1.919 4.699 11.625 1 98.38 101 ALA B CA 1
ATOM 1635 C C . ALA B 1 101 ? -2.412 4.352 13.023 1 98.38 101 ALA B C 1
ATOM 1637 O O . ALA B 1 101 ? -3.15 5.125 13.641 1 98.38 101 ALA B O 1
ATOM 1638 N N . GLU B 1 102 ? -2.045 3.191 13.5 1 97.75 102 GLU B N 1
ATOM 1639 C CA . GLU B 1 102 ? -2.465 2.752 14.828 1 97.75 102 GLU B CA 1
ATOM 1640 C C . GLU B 1 102 ? -1.91 3.67 15.914 1 97.75 102 GLU B C 1
ATOM 1642 O O . GLU B 1 102 ? -2.605 3.986 16.875 1 97.75 102 GLU B O 1
ATOM 1647 N N . GLU B 1 103 ? -0.684 4.066 15.742 1 97.44 103 GLU B N 1
ATOM 1648 C CA . GLU B 1 103 ? -0.071 4.988 16.703 1 97.44 103 GLU B CA 1
ATOM 1649 C C . GLU B 1 103 ? -0.834 6.309 16.75 1 97.44 103 GLU B C 1
ATOM 1651 O O . GLU B 1 103 ? -1.137 6.805 17.844 1 97.44 103 GLU B O 1
ATOM 1656 N N . VAL B 1 104 ? -1.188 6.828 15.633 1 98 104 VAL B N 1
ATOM 1657 C CA . VAL B 1 104 ? -1.779 8.156 15.555 1 98 104 VAL B CA 1
ATOM 1658 C C . VAL B 1 104 ? -3.256 8.094 15.938 1 98 104 VAL B C 1
ATOM 1660 O O . VAL B 1 104 ? -3.742 8.938 16.703 1 98 104 VAL B O 1
ATOM 1663 N N . LEU B 1 105 ? -3.955 7.117 15.484 1 97.38 105 LEU B N 1
ATOM 1664 C CA . LEU B 1 105 ? -5.41 7.109 15.602 1 97.38 105 LEU B CA 1
ATOM 1665 C C . LEU B 1 105 ? -5.848 6.379 16.859 1 97.38 105 LEU B C 1
ATOM 1667 O O . LEU B 1 105 ? -6.922 6.652 17.406 1 97.38 105 LEU B O 1
ATOM 1671 N N . GLU B 1 106 ? -5.062 5.43 17.219 1 91.88 106 GLU B N 1
ATOM 1672 C CA . GLU B 1 106 ? -5.48 4.59 18.344 1 91.88 106 GLU B CA 1
ATOM 1673 C C . GLU B 1 106 ? -4.555 4.766 19.547 1 91.88 106 GLU B C 1
ATOM 1675 O O . GLU B 1 106 ? -4.867 4.316 20.641 1 91.88 106 GLU B O 1
ATOM 1680 N N . GLY B 1 107 ? -3.541 5.512 19.516 1 87.56 107 GLY B N 1
ATOM 1681 C CA . GLY B 1 107 ? -2.598 5.719 20.594 1 87.56 107 GLY B CA 1
ATOM 1682 C C . GLY B 1 107 ? -1.793 4.48 20.938 1 87.56 107 GLY B C 1
ATOM 1683 O O . GLY B 1 107 ? -1.422 4.27 22.094 1 87.56 107 GLY B O 1
ATOM 1684 N N . LYS B 1 108 ? -1.664 3.617 20 1 74.31 108 LYS B N 1
ATOM 1685 C CA . LYS B 1 108 ? -0.912 2.381 20.203 1 74.31 108 LYS B CA 1
ATOM 1686 C C . LYS B 1 108 ? 0.461 2.461 19.547 1 74.31 108 LYS B C 1
ATOM 1688 O O . LYS B 1 108 ? 0.622 3.117 18.516 1 74.31 108 LYS B O 1
#

pLDDT: mean 91.02, std 15.32, range [33.31, 98.88]

Nearest PDB structures (foldseek):
  5x11-assembly3_C  TM=8.779E-01  e=9.435E-05  Bacillus spizizenii str. W23
  5x11-assembly3_D  TM=8.842E-01  e=1.386E-04  Bacillus spizizenii str. W23
  5x11-assembly2_E  TM=8.628E-01  e=1.219E-04  Bacillus spizizenii str. W23
  5x11-assembly4_G  TM=8.807E-01  e=1.679E-04  Bacillus spizizenii str. W23
  5x11-assembly4_H  TM=8.776E-01  e=2.988E-04  Bacillus spizizenii str. W23

Solvent-accessible surface area (backbone atoms only — not comparable to full-atom values): 12175 Å² total; per-residue (Å²): 126,78,77,83,74,73,85,68,53,70,67,58,47,40,51,52,56,56,19,70,88,40,67,40,32,66,68,56,38,37,53,48,32,23,61,53,48,74,63,74,43,80,62,48,72,68,55,46,51,52,51,52,52,51,33,37,75,73,47,28,31,44,77,44,76,58,79,65,86,62,88,84,60,64,62,27,34,33,58,32,73,57,26,47,50,52,50,51,53,46,52,52,51,50,49,46,55,49,49,35,49,38,31,69,77,67,71,88,126,80,77,83,74,73,82,68,54,71,67,58,46,41,52,51,55,58,19,70,89,39,69,42,31,66,68,56,39,36,53,48,33,22,61,53,48,75,61,74,43,81,62,47,72,68,55,47,51,51,50,52,52,51,33,38,74,72,47,27,31,43,79,42,76,55,78,65,86,62,88,83,59,62,61,26,35,34,59,33,72,57,26,47,52,52,51,51,52,46,51,53,51,50,49,45,55,50,49,34,47,37,31,71,76,66,71,87

Foldseek 3Di:
DPPPQDADDLLLLQLLVQQVVHKDFLVSSQVVSCVVVVNPDGQDPVNSVVSVVVCVVVVQKDWDQDPDPDPVTGTMIHGDPNVVVSNVVNVVVVVVVVVVVCCVPVVD/DPPPQDADDLLLLQLLVQQVVHKDFLVSSQVVSCVVVVNPDGQDPVNSVVSVVVCVVVVQKDWDQDPDPDPVGGTMIHGDPNVVVSNVVNVVVVVVVVVVVCCVPVVD

Radius of gyration: 20.68 Å; Cα contacts (8 Å, |Δi|>4): 257; chains: 2; bounding box: 42×75×45 Å